Protein 4ETM (pdb70)

B-factor: mean 24.73, std 11.55, range [7.77, 76.33]

InterPro domains:
  IPR017867 Protein-tyrosine phosphatase, low molecular weight [PR00719] (4-21)
  IPR017867 Protein-tyrosine phosphatase, low molecular weight [PR00719] (47-63)
  IPR017867 Protein-tyrosine phosphatase, low molecular weight [PR00719] (81-96)
  IPR017867 Protein-tyrosine phosphatase, low molecular weight [PR00719] (123-138)
  IPR023485 Phosphotyrosine protein phosphatase I [PF01451] (3-155)
  IPR023485 Phosphotyrosine protein phosphatase I [SM00226] (2-149)
  IPR036196 Phosphotyrosine protein phosphatase I superfamily [SSF52788] (1-150)
  IPR050438 Low Molecular Weight Phosphotyrosine Protein Phosphatase [PTHR11717] (3-155)

Secondary structure (DSSP, 8-state):
----SSPEEEEEEESSSSSHHHHHHHHHHHHHHHTT-TTTEEEEEEESS-TTTTPPPPHHHHHHHHHTT---TT----B--HHHHHH-SEEEESSHHHHHHHHHHHTTS--TTEEEGGGGSTT-S--S---HHHH--HHHHHHHHHHHHHHHHHHHHHHTT-/--SPPEEEEEEESSSSSHHHHHHHHHHHHHHHTT-TTTEEEEEEES--TTTTPPPPHHHHHHHHHHT---TT----B--HHHHHH-SEEEESSHHHHHHHHHHTTTSS-TTEEEGGGGSSS-S-SS---HHHH--HHHHHHHHHHHHHHHHHHHHHHH-

Nearest PDB structures (foldseek):
  4etm-assembly1_B  TM=9.926E-01  e=2.552E-31  Bacillus subtilis
  4lrq-assembly2_D  TM=9.428E-01  e=1.163E-16  Vibrio cholerae O395
  1d2a-assembly2_B  TM=8.898E-01  e=2.472E-15  Saccharomyces cerevisiae
  1pnt-assembly1_A  TM=9.089E-01  e=1.178E-14  Bos taurus
  1d1p-assembly1_A  TM=8.753E-01  e=5.255E-14  Saccharomyces cerevisiae

Structure (mmCIF, N/CA/C/O backbone):
data_4ETM
#
_entry.id   4ETM
#
_cell.length_a   70.152
_cell.length_b   52.922
_cell.length_c   86.609
_cell.angle_alpha   90.00
_cell.angle_beta   102.84
_cell.angle_gamma   90.00
#
_symmetry.space_group_name_H-M   'C 1 2 1'
#
loop_
_entity.id
_entity.type
_entity.pdbx_description
1 polymer 'Low molecular weight protein-tyrosine-phosphatase yfkJ'
2 non-polymer 'PHOSPHATE ION'
3 non-polymer 'SODIUM ION'
4 non-polymer 'POTASSIUM ION'
5 water water
#
loop_
_atom_site.group_PDB
_atom_site.id
_atom_site.type_symbol
_atom_site.label_atom_id
_atom_site.label_alt_id
_atom_site.label_comp_id
_atom_site.label_asym_id
_atom_site.label_entity_id
_atom_site.label_seq_id
_atom_site.pdbx_PDB_ins_code
_atom_site.Cartn_x
_atom_site.Cartn_y
_atom_site.Cartn_z
_atom_site.occupancy
_atom_site.B_iso_or_equiv
_atom_site.auth_seq_id
_atom_site.auth_comp_id
_atom_site.auth_asym_id
_atom_site.auth_atom_id
_atom_site.pdbx_PDB_model_num
ATOM 1 N N . GLY A 1 10 ? -2.411 -5.410 -55.474 1.00 52.28 -7 GLY A N 1
ATOM 2 C CA . GLY A 1 10 ? -1.227 -6.248 -55.499 1.00 42.69 -7 GLY A CA 1
ATOM 3 C C . GLY A 1 10 ? -1.376 -7.532 -54.705 1.00 48.89 -7 GLY A C 1
ATOM 4 O O . GLY A 1 10 ? -2.047 -7.558 -53.677 1.00 60.50 -7 GLY A O 1
ATOM 5 N N . GLN A 1 11 ? -0.711 -8.582 -55.180 1.00 54.09 -6 GLN A N 1
ATOM 6 C CA . GLN A 1 11 ? -0.901 -9.961 -54.714 1.00 54.47 -6 GLN A CA 1
ATOM 7 C C . GLN A 1 11 ? -2.360 -10.397 -54.511 1.00 58.29 -6 GLN A C 1
ATOM 8 O O . GLN A 1 11 ? -2.993 -10.089 -53.502 1.00 65.10 -6 GLN A O 1
ATOM 14 N N . GLY A 1 14 ? -5.471 -12.958 -55.643 1.00 42.87 -3 GLY A N 1
ATOM 15 C CA . GLY A 1 14 ? -4.577 -13.857 -54.938 1.00 41.25 -3 GLY A CA 1
ATOM 16 C C . GLY A 1 14 ? -3.382 -14.251 -55.777 1.00 37.37 -3 GLY A C 1
ATOM 17 O O . GLY A 1 14 ? -3.510 -15.023 -56.723 1.00 47.12 -3 GLY A O 1
ATOM 18 N N . ARG A 1 15 ? -2.215 -13.719 -55.425 1.00 34.97 -2 ARG A N 1
ATOM 19 C CA . ARG A 1 15 ? -0.981 -14.040 -56.125 1.00 44.12 -2 ARG A CA 1
ATOM 20 C C . ARG A 1 15 ? 0.026 -14.690 -55.169 1.00 50.65 -2 ARG A C 1
ATOM 21 O O . ARG A 1 15 ? 0.878 -14.021 -54.591 1.00 58.56 -2 ARG A O 1
ATOM 29 N N . GLY A 1 16 ? -0.083 -16.003 -54.998 1.00 44.07 -1 GLY A N 1
ATOM 30 C CA . GLY A 1 16 ? 0.796 -16.721 -54.094 1.00 39.13 -1 GLY A CA 1
ATOM 31 C C . GLY A 1 16 ? 0.130 -17.021 -52.763 1.00 38.00 -1 GLY A C 1
ATOM 32 O O . GLY A 1 16 ? -1.062 -16.767 -52.594 1.00 37.15 -1 GLY A O 1
ATOM 33 N N . SER A 1 17 ? 0.903 -17.558 -51.821 1.00 37.48 0 SER A N 1
ATOM 34 C CA . SER A 1 17 ? 0.373 -17.983 -50.532 1.00 40.46 0 SER A CA 1
ATOM 35 C C . SER A 1 17 ? -0.205 -16.827 -49.717 1.00 36.68 0 SER A C 1
ATOM 36 O O . SER A 1 17 ? 0.262 -15.691 -49.791 1.00 34.29 0 SER A O 1
ATOM 39 N N . MET A 1 18 ? -1.226 -17.141 -48.935 1.00 35.47 1 MET A N 1
ATOM 40 C CA . MET A 1 18 ? -1.951 -16.148 -48.168 1.00 34.57 1 MET A CA 1
ATOM 41 C C . MET A 1 18 ? -1.139 -15.692 -46.958 1.00 35.55 1 MET A C 1
ATOM 42 O O . MET A 1 18 ? -0.502 -16.501 -46.296 1.00 40.51 1 MET A O 1
ATOM 47 N N . ILE A 1 19 ? -1.156 -14.393 -46.689 1.00 21.47 2 ILE A N 1
ATOM 48 C CA . ILE A 1 19 ? -0.472 -13.828 -45.531 1.00 24.95 2 ILE A CA 1
ATOM 49 C C . ILE A 1 19 ? -1.417 -13.946 -44.341 1.00 21.43 2 ILE A C 1
ATOM 50 O O . ILE A 1 19 ? -2.590 -13.610 -44.447 1.00 26.37 2 ILE A O 1
ATOM 55 N N . SER A 1 20 ? -0.919 -14.441 -43.217 1.00 21.70 3 SER A N 1
ATOM 56 C CA . SER A 1 20 ? -1.785 -14.618 -42.060 1.00 23.40 3 SER A CA 1
ATOM 57 C C . SER A 1 20 ? -1.356 -13.742 -40.895 1.00 16.94 3 SER A C 1
ATOM 58 O O . SER A 1 20 ? -0.160 -13.587 -40.621 1.00 20.09 3 SER A O 1
ATOM 61 N N . VAL A 1 21 ? -2.351 -13.187 -40.212 1.00 16.90 4 VAL A N 1
ATOM 62 C CA . VAL A 1 21 ? -2.155 -12.270 -39.099 1.00 17.09 4 VAL A CA 1
ATOM 63 C C . VAL A 1 21 ? -2.974 -12.754 -37.900 1.00 17.51 4 VAL A C 1
ATOM 64 O O . VAL A 1 21 ? -4.179 -12.930 -38.014 1.00 16.09 4 VAL A O 1
ATOM 68 N N . LEU A 1 22 ? -2.316 -12.985 -36.768 1.00 13.49 5 LEU A N 1
ATOM 69 C CA . LEU A 1 22 ? -3.012 -13.361 -35.533 1.00 12.62 5 LEU A CA 1
ATOM 70 C C . LEU A 1 22 ? -2.952 -12.215 -34.536 1.00 11.56 5 LEU A C 1
ATOM 71 O O . LEU A 1 22 ? -1.869 -11.780 -34.157 1.00 14.06 5 LEU A O 1
ATOM 76 N N . PHE A 1 23 ? -4.121 -11.700 -34.155 1.00 11.24 6 PHE A N 1
ATOM 77 C CA . PHE A 1 23 ? -4.221 -10.670 -33.122 1.00 10.61 6 PHE A CA 1
ATOM 78 C C . PHE A 1 23 ? -4.365 -11.321 -31.763 1.00 12.43 6 PHE A C 1
ATOM 79 O O . PHE A 1 23 ? -5.123 -12.267 -31.606 1.00 13.58 6 PHE A O 1
ATOM 87 N N . VAL A 1 24 ? -3.603 -10.851 -30.787 1.00 9.72 7 VAL A N 1
ATOM 88 C CA . VAL A 1 24 ? -3.601 -11.512 -29.485 1.00 11.55 7 VAL A CA 1
ATOM 89 C C . VAL A 1 24 ? -3.789 -10.529 -28.340 1.00 12.70 7 VAL A C 1
ATOM 90 O O . VAL A 1 24 ? -3.082 -9.508 -28.242 1.00 12.95 7 VAL A O 1
ATOM 94 N N . CYS A 1 25 ? -4.743 -10.841 -27.468 1.00 8.69 8 CYS A N 1
ATOM 95 C CA . CYS A 1 25 ? -4.916 -10.081 -26.238 1.00 8.17 8 CYS A CA 1
ATOM 96 C C . CYS A 1 25 ? -4.995 -11.054 -25.061 1.00 8.12 8 CYS A C 1
ATOM 97 O O . CYS A 1 25 ? -4.587 -12.200 -25.170 1.00 10.80 8 CYS A O 1
ATOM 100 N N . LEU A 1 26 ? -5.509 -10.596 -23.936 1.00 9.86 9 LEU A N 1
ATOM 101 C CA . LEU A 1 26 ? -5.562 -11.435 -22.744 1.00 11.00 9 LEU A CA 1
ATOM 102 C C . LEU A 1 26 ? -6.742 -12.400 -22.767 1.00 8.43 9 LEU A C 1
ATOM 103 O O . LEU A 1 26 ? -6.561 -13.622 -22.657 1.00 11.14 9 LEU A O 1
ATOM 108 N N . GLY A 1 27 ? -7.947 -11.868 -22.941 1.00 11.55 10 GLY A N 1
ATOM 109 C CA . GLY A 1 27 ? -9.134 -12.708 -22.871 1.00 14.34 10 GLY A CA 1
ATOM 110 C C . GLY A 1 27 ? -9.663 -13.205 -24.198 1.00 11.38 10 GLY A C 1
ATOM 111 O O . GLY A 1 27 ? -10.432 -14.168 -24.265 1.00 11.72 10 GLY A O 1
ATOM 112 N N . ASN A 1 28 ? -9.256 -12.524 -25.255 1.00 10.42 11 ASN A N 1
ATOM 113 C CA . ASN A 1 28 ? -9.793 -12.746 -26.585 1.00 12.24 11 ASN A CA 1
ATOM 114 C C . ASN A 1 28 ? -11.323 -12.573 -26.628 1.00 9.23 11 ASN A C 1
ATOM 115 O O . ASN A 1 28 ? -12.051 -13.299 -27.299 1.00 11.27 11 ASN A O 1
ATOM 120 N N . ILE A 1 29 ? -11.792 -11.568 -25.901 1.00 8.92 12 ILE A N 1
ATOM 121 C CA . ILE A 1 29 ? -13.189 -11.140 -25.999 1.00 11.33 12 ILE A CA 1
ATOM 122 C C . ILE A 1 29 ? -13.364 -9.639 -26.263 1.00 11.46 12 ILE A C 1
ATOM 123 O O . ILE A 1 29 ? -14.381 -9.221 -26.805 1.00 12.80 12 ILE A O 1
ATOM 128 N N . CYS A 1 30 ? -12.391 -8.830 -25.879 1.00 11.90 13 CYS A N 1
ATOM 129 C CA . CYS A 1 30 ? -12.520 -7.386 -26.106 1.00 12.46 13 CYS A CA 1
ATOM 130 C C . CYS A 1 30 ? -11.650 -6.867 -27.263 1.00 13.75 13 CYS A C 1
ATOM 131 O O . CYS A 1 30 ? -12.167 -6.536 -28.343 1.00 13.94 13 CYS A O 1
ATOM 134 N N . ARG A 1 31 ? -10.338 -6.827 -27.055 1.00 12.83 14 ARG A N 1
ATOM 135 C CA . ARG A 1 31 ? -9.428 -6.161 -27.989 1.00 10.47 14 ARG A CA 1
ATOM 136 C C . ARG A 1 31 ? -9.120 -6.917 -29.277 1.00 11.05 14 ARG A C 1
ATOM 137 O O . ARG A 1 31 ? -9.346 -6.373 -30.372 1.00 9.66 14 ARG A O 1
ATOM 145 N N . SER A 1 32 ? -8.589 -8.135 -29.165 1.00 12.29 15 SER A N 1
ATOM 146 C CA . SER A 1 32 ? -8.199 -8.871 -30.361 1.00 9.80 15 SER A CA 1
ATOM 147 C C . SER A 1 32 ? -9.379 -9.195 -31.294 1.00 10.01 15 SER A C 1
ATOM 148 O O . SER A 1 32 ? -9.205 -9.136 -32.508 1.00 12.61 15 SER A O 1
ATOM 151 N N . PRO A 1 33 ? -10.566 -9.521 -30.751 1.00 12.23 16 PRO A N 1
ATOM 152 C CA . PRO A 1 33 ? -11.651 -9.707 -31.720 1.00 13.80 16 PRO A CA 1
ATOM 153 C C . PRO A 1 33 ? -11.978 -8.405 -32.445 1.00 13.74 16 PRO A C 1
ATOM 154 O O . PRO A 1 33 ? -12.268 -8.437 -33.637 1.00 16.43 16 PRO A O 1
ATOM 158 N N . MET A 1 34 ? -11.911 -7.274 -31.742 1.00 11.40 17 MET A N 1
ATOM 159 C CA . MET A 1 34 ? -12.192 -5.982 -32.378 1.00 11.08 17 MET A CA 1
ATOM 160 C C . MET A 1 34 ? -11.160 -5.724 -33.465 1.00 14.33 17 MET A C 1
ATOM 161 O O . MET A 1 34 ? -11.498 -5.249 -34.546 1.00 15.72 17 MET A O 1
ATOM 166 N N . ALA A 1 35 ? -9.905 -6.063 -33.174 1.00 12.11 18 ALA A N 1
ATOM 167 C CA . ALA A 1 35 ? -8.836 -5.840 -34.137 1.00 11.95 18 ALA A CA 1
ATOM 168 C C . ALA A 1 35 ? -8.997 -6.764 -35.336 1.00 13.67 18 ALA A C 1
ATOM 169 O O . ALA A 1 35 ? -8.898 -6.323 -36.481 1.00 16.62 18 ALA A O 1
ATOM 171 N N . GLU A 1 36 ? -9.246 -8.040 -35.064 1.00 13.97 19 GLU A N 1
ATOM 172 C CA . GLU A 1 36 ? -9.517 -9.006 -36.125 1.00 15.59 19 GLU A CA 1
ATOM 173 C C . GLU A 1 36 ? -10.590 -8.506 -37.113 1.00 15.50 19 GLU A C 1
ATOM 174 O O . GLU A 1 36 ? -10.359 -8.451 -38.330 1.00 16.70 19 GLU A O 1
ATOM 180 N N . ALA A 1 37 ? -11.747 -8.127 -36.589 1.00 16.57 20 ALA A N 1
ATOM 181 C CA . ALA A 1 37 ? -12.867 -7.684 -37.412 1.00 15.16 20 ALA A CA 1
ATOM 182 C C . ALA A 1 37 ? -12.537 -6.405 -38.161 1.00 14.50 20 ALA A C 1
ATOM 183 O O . ALA A 1 37 ? -12.827 -6.281 -39.350 1.00 18.47 20 ALA A O 1
ATOM 185 N N . ILE A 1 38 ? -11.940 -5.441 -37.465 1.00 17.32 21 ILE A N 1
ATOM 186 C CA . ILE A 1 38 ? -11.613 -4.162 -38.088 1.00 14.37 21 ILE A CA 1
ATOM 187 C C . ILE A 1 38 ? -10.558 -4.334 -39.170 1.00 22.34 21 ILE A C 1
ATOM 188 O O . ILE A 1 38 ? -10.698 -3.815 -40.274 1.00 24.33 21 ILE A O 1
ATOM 193 N N . PHE A 1 39 ? -9.506 -5.078 -38.852 1.00 19.88 22 PHE A N 1
ATOM 194 C CA . PHE A 1 39 ? -8.430 -5.305 -39.805 1.00 19.46 22 PHE A CA 1
ATOM 195 C C . PHE A 1 39 ? -8.938 -6.027 -41.042 1.00 18.97 22 PHE A C 1
ATOM 196 O O . PHE A 1 39 ? -8.537 -5.710 -42.169 1.00 19.84 22 PHE A O 1
ATOM 204 N N . ARG A 1 40 ? -9.814 -7.007 -40.836 1.00 18.78 23 ARG A N 1
ATOM 205 C CA . ARG A 1 40 ? -10.399 -7.746 -41.955 1.00 19.01 23 ARG A CA 1
ATOM 206 C C . ARG A 1 40 ? -11.162 -6.794 -42.865 1.00 22.43 23 ARG A C 1
ATOM 207 O O . ARG A 1 40 ? -11.054 -6.883 -44.092 1.00 25.37 23 ARG A O 1
ATOM 215 N N . ASP A 1 41 ? -11.919 -5.883 -42.261 1.00 21.94 24 ASP A N 1
ATOM 216 C CA . ASP A 1 41 ? -12.687 -4.892 -43.004 1.00 23.63 24 ASP A CA 1
ATOM 217 C C . ASP A 1 41 ? -11.791 -3.967 -43.826 1.00 22.57 24 ASP A C 1
ATOM 218 O O . ASP A 1 41 ? -12.085 -3.681 -44.996 1.00 25.89 24 ASP A O 1
ATOM 223 N N . LEU A 1 42 ? -10.712 -3.489 -43.214 1.00 22.03 25 LEU A N 1
ATOM 224 C CA . LEU A 1 42 ? -9.741 -2.650 -43.908 1.00 21.99 25 LEU A CA 1
ATOM 225 C C . LEU A 1 42 ? -9.107 -3.376 -45.091 1.00 22.41 25 LEU A C 1
ATOM 226 O O . LEU A 1 42 ? -8.997 -2.809 -46.176 1.00 25.01 25 LEU A O 1
ATOM 231 N N . ALA A 1 43 ? -8.700 -4.630 -44.883 1.00 25.07 26 ALA A N 1
ATOM 232 C CA . ALA A 1 43 ? -8.112 -5.422 -45.965 1.00 24.32 26 ALA A CA 1
ATOM 233 C C . ALA A 1 43 ? -9.073 -5.592 -47.143 1.00 23.20 26 ALA A C 1
ATOM 234 O O . ALA A 1 43 ? -8.668 -5.510 -48.310 1.00 23.28 26 ALA A O 1
ATOM 236 N N . ALA A 1 44 ? -10.340 -5.849 -46.829 1.00 23.90 27 ALA A N 1
ATOM 237 C CA . ALA A 1 44 ? -11.361 -6.025 -47.860 1.00 25.58 27 ALA A CA 1
ATOM 238 C C . ALA A 1 44 ? -11.533 -4.757 -48.687 1.00 31.65 27 ALA A C 1
ATOM 239 O O . ALA A 1 44 ? -11.687 -4.822 -49.908 1.00 30.47 27 ALA A O 1
ATOM 241 N N . LYS A 1 45 ? -11.492 -3.607 -48.020 1.00 32.26 28 LYS A N 1
ATOM 242 C CA . LYS A 1 45 ? -11.642 -2.318 -48.692 1.00 32.83 28 LYS A CA 1
ATOM 243 C C . LYS A 1 45 ? -10.524 -2.090 -49.706 1.00 36.94 28 LYS A C 1
ATOM 244 O O . LYS A 1 45 ? -10.718 -1.416 -50.722 1.00 35.94 28 LYS A O 1
ATOM 250 N N . LYS A 1 46 ? -9.355 -2.660 -49.419 1.00 34.03 29 LYS A N 1
ATOM 251 C CA . LYS A 1 46 ? -8.193 -2.538 -50.289 1.00 33.47 29 LYS A CA 1
ATOM 252 C C . LYS A 1 46 ? -8.191 -3.629 -51.351 1.00 31.40 29 LYS A C 1
ATOM 253 O O . LYS A 1 46 ? -7.302 -3.671 -52.194 1.00 38.38 29 LYS A O 1
ATOM 259 N N . GLY A 1 47 ? -9.189 -4.507 -51.308 1.00 30.71 30 GLY A N 1
ATOM 260 C CA . GLY A 1 47 ? -9.268 -5.615 -52.244 1.00 30.32 30 GLY A CA 1
ATOM 261 C C . GLY A 1 47 ? -8.208 -6.670 -51.975 1.00 32.28 30 GLY A C 1
ATOM 262 O O . GLY A 1 47 ? -7.622 -7.228 -52.904 1.00 35.65 30 GLY A O 1
ATOM 263 N N . LEU A 1 48 ? -7.956 -6.949 -50.697 1.00 28.82 31 LEU A N 1
ATOM 264 C CA . LEU A 1 48 ? -6.916 -7.905 -50.342 1.00 26.84 31 LEU A CA 1
ATOM 265 C C . LEU A 1 48 ? -7.455 -9.149 -49.648 1.00 26.81 31 LEU A C 1
ATOM 266 O O . LEU A 1 48 ? -6.687 -9.899 -49.035 1.00 27.85 31 LEU A O 1
ATOM 271 N N . GLU A 1 49 ? -8.765 -9.378 -49.760 1.00 31.26 32 GLU A N 1
ATOM 272 C CA . GLU A 1 49 ? -9.395 -10.556 -49.162 1.00 36.41 32 GLU A CA 1
ATOM 273 C C . GLU A 1 49 ? -8.775 -11.867 -49.635 1.00 34.46 32 GLU A C 1
ATOM 274 O O . GLU A 1 49 ? -8.836 -12.870 -48.933 1.00 40.82 32 GLU A O 1
ATOM 280 N N . GLY A 1 50 ? -8.181 -11.857 -50.823 1.00 33.10 33 GLY A N 1
ATOM 281 C CA . GLY A 1 50 ? -7.593 -13.058 -51.384 1.00 38.04 33 GLY A CA 1
ATOM 282 C C . GLY A 1 50 ? -6.121 -13.232 -51.056 1.00 37.38 33 GLY A C 1
ATOM 283 O O . GLY A 1 50 ? -5.497 -14.207 -51.487 1.00 38.08 33 GLY A O 1
ATOM 284 N N . LYS A 1 51 ? -5.562 -12.291 -50.299 1.00 29.61 34 LYS A N 1
ATOM 285 C CA . LYS A 1 51 ? -4.133 -12.313 -49.989 1.00 35.30 34 LYS A CA 1
ATOM 286 C C . LYS A 1 51 ? -3.830 -12.296 -48.495 1.00 33.95 34 LYS A C 1
ATOM 287 O O . LYS A 1 51 ? -2.822 -12.848 -48.055 1.00 33.22 34 LYS A O 1
ATOM 293 N N . ILE A 1 52 ? -4.691 -11.648 -47.714 1.00 29.25 35 ILE A N 1
ATOM 294 C CA . ILE A 1 52 ? -4.479 -11.549 -46.271 1.00 23.97 35 ILE A CA 1
ATOM 295 C C . ILE A 1 52 ? -5.618 -12.185 -45.468 1.00 24.94 35 ILE A C 1
ATOM 296 O O . ILE A 1 52 ? -6.790 -11.926 -45.732 1.00 26.86 35 ILE A O 1
ATOM 301 N N . LYS A 1 53 ? -5.264 -13.012 -44.484 1.00 22.42 36 LYS A N 1
ATOM 302 C CA . LYS A 1 53 ? -6.244 -13.632 -43.606 1.00 24.64 36 LYS A CA 1
ATOM 303 C C . LYS A 1 53 ? -5.930 -13.276 -42.154 1.00 19.48 36 LYS A C 1
ATOM 304 O O . LYS A 1 53 ? -4.769 -13.300 -41.748 1.00 20.97 36 LYS A O 1
ATOM 310 N N . ALA A 1 54 ? -6.956 -12.955 -41.370 1.00 19.63 37 ALA A N 1
ATOM 311 C CA . ALA A 1 54 ? -6.740 -12.622 -39.960 1.00 17.15 37 ALA A CA 1
ATOM 312 C C . ALA A 1 54 ? -7.518 -13.541 -39.015 1.00 16.65 37 ALA A C 1
ATOM 313 O O . ALA A 1 54 ? -8.549 -14.103 -39.392 1.00 20.21 37 ALA A O 1
ATOM 315 N N . ASP A 1 55 ? -6.998 -13.695 -37.794 1.00 15.56 38 ASP A N 1
ATOM 316 C CA . ASP A 1 55 ? -7.636 -14.483 -36.743 1.00 15.85 38 ASP A CA 1
ATOM 317 C C . ASP A 1 55 ? -7.266 -13.801 -35.434 1.00 15.41 38 ASP A C 1
ATOM 318 O O . ASP A 1 55 ? -6.487 -12.846 -35.435 1.00 17.24 38 ASP A O 1
ATOM 323 N N . SER A 1 56 ? -7.824 -14.256 -34.316 1.00 14.35 39 SER A N 1
ATOM 324 C CA . SER A 1 56 ? -7.384 -13.736 -33.023 1.00 13.28 39 SER A CA 1
ATOM 325 C C . SER A 1 56 ? -7.258 -14.862 -32.012 1.00 16.23 39 SER A C 1
ATOM 326 O O . SER A 1 56 ? -7.614 -15.972 -32.301 1.00 18.72 39 SER A O 1
ATOM 329 N N . ALA A 1 57 ? -6.729 -14.592 -30.838 1.00 14.93 40 ALA A N 1
ATOM 330 C CA . ALA A 1 57 ? -6.640 -15.612 -29.787 1.00 14.94 40 ALA A CA 1
ATOM 331 C C . ALA A 1 57 ? -6.197 -14.925 -28.517 1.00 15.36 40 ALA A C 1
ATOM 332 O O . ALA A 1 57 ? -5.640 -13.822 -28.554 1.00 13.95 40 ALA A O 1
ATOM 334 N N . GLY A 1 58 ? -6.407 -15.584 -27.382 1.00 11.55 41 GLY A N 1
ATOM 335 C CA . GLY A 1 58 ? -6.089 -14.968 -26.112 1.00 10.90 41 GLY A CA 1
ATOM 336 C C . GLY A 1 58 ? -5.013 -15.695 -25.336 1.00 9.40 41 GLY A C 1
ATOM 337 O O . GLY A 1 58 ? -4.837 -16.894 -25.481 1.00 11.08 41 GLY A O 1
ATOM 338 N N . ILE A 1 59 ? -4.301 -14.953 -24.496 1.00 9.90 42 ILE A N 1
ATOM 339 C CA . ILE A 1 59 ? -3.345 -15.557 -23.594 1.00 9.79 42 ILE A CA 1
ATOM 340 C C . ILE A 1 59 ? -4.020 -16.491 -22.587 1.00 7.77 42 ILE A C 1
ATOM 341 O O . ILE A 1 59 ? -3.533 -17.609 -22.347 1.00 11.96 42 ILE A O 1
ATOM 346 N N . GLY A 1 60 ? -5.137 -16.027 -22.018 1.00 10.72 43 GLY A N 1
ATOM 347 C CA . GLY A 1 60 ? -5.820 -16.759 -20.965 1.00 11.90 43 GLY A CA 1
ATOM 348 C C . GLY A 1 60 ? -6.953 -17.598 -21.515 1.00 14.20 43 GLY A C 1
ATOM 349 O O . GLY A 1 60 ? -7.331 -17.455 -22.677 1.00 15.98 43 GLY A O 1
ATOM 350 N N . GLY A 1 61 ? -7.516 -18.453 -20.671 1.00 14.34 44 GLY A N 1
ATOM 351 C CA . GLY A 1 61 ? -8.529 -19.391 -21.127 1.00 14.49 44 GLY A CA 1
ATOM 352 C C . GLY A 1 61 ? -9.907 -19.226 -20.517 1.00 11.41 44 GLY A C 1
ATOM 353 O O . GLY A 1 61 ? -10.774 -20.080 -20.722 1.00 14.14 44 GLY A O 1
ATOM 354 N N . TRP A 1 62 ? -10.144 -18.138 -19.795 1.00 12.69 45 TRP A N 1
ATOM 355 C CA . TRP A 1 62 ? -11.419 -17.973 -19.095 1.00 11.31 45 TRP A CA 1
ATOM 356 C C . TRP A 1 62 ? -12.636 -17.934 -20.009 1.00 13.44 45 TRP A C 1
ATOM 357 O O . TRP A 1 62 ? -13.714 -18.320 -19.596 1.00 16.16 45 TRP A O 1
ATOM 368 N N . HIS A 1 63 ? -12.460 -17.479 -21.251 1.00 13.44 46 HIS A N 1
ATOM 369 C CA . HIS A 1 63 ? -13.610 -17.171 -22.100 1.00 13.93 46 HIS A CA 1
ATOM 370 C C . HIS A 1 63 ? -13.699 -18.025 -23.350 1.00 15.79 46 HIS A C 1
ATOM 371 O O . HIS A 1 63 ? -14.518 -17.753 -24.223 1.00 18.09 46 HIS A O 1
ATOM 378 N N . ILE A 1 64 ? -12.857 -19.046 -23.431 1.00 13.69 47 ILE A N 1
ATOM 379 C CA . ILE A 1 64 ? -12.868 -19.966 -24.565 1.00 14.76 47 ILE A CA 1
ATOM 380 C C . ILE A 1 64 ? -14.278 -20.357 -25.017 1.00 17.39 47 ILE A C 1
ATOM 381 O O . ILE A 1 64 ? -15.110 -20.829 -24.224 1.00 16.51 47 ILE A O 1
ATOM 386 N N . GLY A 1 65 ? -14.548 -20.117 -26.297 1.00 16.80 48 GLY A N 1
ATOM 387 C CA . GLY A 1 65 ? -15.824 -20.486 -26.884 1.00 16.22 48 GLY A CA 1
ATOM 388 C C . GLY A 1 65 ? -16.893 -19.406 -26.846 1.00 20.62 48 GLY A C 1
ATOM 389 O O . GLY A 1 65 ? -17.972 -19.586 -27.420 1.00 21.67 48 GLY A O 1
ATOM 390 N N . ASN A 1 66 ? -16.610 -18.295 -26.173 1.00 18.43 49 ASN A N 1
ATOM 391 C CA . ASN A 1 66 ? -17.563 -17.191 -26.085 1.00 18.30 49 ASN A CA 1
ATOM 392 C C . ASN A 1 66 ? -17.397 -16.152 -27.195 1.00 19.10 49 ASN A C 1
ATOM 393 O O . ASN A 1 66 ? -16.293 -15.942 -27.696 1.00 17.75 49 ASN A O 1
ATOM 398 N N . PRO A 1 67 ? -18.505 -15.507 -27.594 1.00 18.39 50 PRO A N 1
ATOM 399 C CA . PRO A 1 67 ? -18.468 -14.423 -28.582 1.00 16.24 50 PRO A CA 1
ATOM 400 C C . PRO A 1 67 ? -17.816 -13.197 -27.965 1.00 16.17 50 PRO A C 1
ATOM 401 O O . PRO A 1 67 ? -17.579 -13.198 -26.764 1.00 17.02 50 PRO A O 1
ATOM 405 N N . PRO A 1 68 ? -17.524 -12.169 -28.770 1.00 15.77 51 PRO A N 1
ATOM 406 C CA . PRO A 1 68 ? -16.848 -11.028 -28.151 1.00 17.43 51 PRO A CA 1
ATOM 407 C C . PRO A 1 68 ? -17.699 -10.368 -27.066 1.00 14.19 51 PRO A C 1
ATOM 408 O O . PRO A 1 68 ? -18.911 -10.536 -27.027 1.00 16.48 51 PRO A O 1
ATOM 412 N N . HIS A 1 69 ? -17.027 -9.641 -26.181 1.00 16.98 52 HIS A N 1
ATOM 413 C CA . HIS A 1 69 ? -17.672 -8.860 -25.146 1.00 16.26 52 HIS A CA 1
ATOM 414 C C . HIS A 1 69 ? -18.748 -7.969 -25.771 1.00 16.77 52 HIS A C 1
ATOM 415 O O . HIS A 1 69 ? -18.610 -7.549 -26.918 1.00 15.17 52 HIS A O 1
ATOM 422 N N . GLU A 1 70 ? -19.814 -7.690 -25.025 1.00 19.44 53 GLU A N 1
ATOM 423 C CA . GLU A 1 70 ? -20.888 -6.832 -25.518 1.00 18.96 53 GLU A CA 1
ATOM 424 C C . GLU A 1 70 ? -20.418 -5.453 -25.976 1.00 17.15 53 GLU A C 1
ATOM 425 O O . GLU A 1 70 ? -20.990 -4.887 -26.915 1.00 22.02 53 GLU A O 1
ATOM 427 N N . GLY A 1 71 ? -19.397 -4.919 -25.306 1.00 17.37 54 GLY A N 1
ATOM 428 C CA . GLY A 1 71 ? -18.852 -3.614 -25.623 1.00 16.55 54 GLY A CA 1
ATOM 429 C C . GLY A 1 71 ? -18.221 -3.606 -26.996 1.00 20.90 54 GLY A C 1
ATOM 430 O O . GLY A 1 71 ? -18.362 -2.647 -27.752 1.00 18.26 54 GLY A O 1
ATOM 431 N N . THR A 1 72 ? -17.530 -4.693 -27.314 1.00 17.61 55 THR A N 1
ATOM 432 C CA . THR A 1 72 ? -16.913 -4.855 -28.622 1.00 14.12 55 THR A CA 1
ATOM 433 C C . THR A 1 72 ? -17.969 -5.119 -29.692 1.00 17.85 55 THR A C 1
ATOM 434 O O . THR A 1 72 ? -17.867 -4.599 -30.796 1.00 17.26 55 THR A O 1
ATOM 438 N N . GLN A 1 73 ? -18.998 -5.898 -29.360 1.00 19.25 56 GLN A N 1
ATOM 439 C CA . GLN A 1 73 ? -20.094 -6.105 -30.300 1.00 18.39 56 GLN A CA 1
ATOM 440 C C . GLN A 1 73 ? -20.753 -4.779 -30.642 1.00 20.93 56 GLN A C 1
ATOM 441 O O . GLN A 1 73 ? -21.065 -4.520 -31.804 1.00 21.69 56 GLN A O 1
ATOM 447 N N . GLU A 1 74 ? -20.947 -3.936 -29.632 1.00 21.85 57 GLU A N 1
ATOM 448 C CA . GLU A 1 74 ? -21.592 -2.646 -29.846 1.00 23.05 57 GLU A CA 1
ATOM 449 C C . GLU A 1 74 ? -20.761 -1.733 -30.725 1.00 19.42 57 GLU A C 1
ATOM 450 O O . GLU A 1 74 ? -21.295 -1.089 -31.625 1.00 20.91 57 GLU A O 1
ATOM 456 N N . ILE A 1 75 ? -19.454 -1.703 -30.472 1.00 20.14 58 ILE A N 1
ATOM 457 C CA . ILE A 1 75 ? -18.541 -0.923 -31.288 1.00 15.78 58 ILE A CA 1
ATOM 458 C C . ILE A 1 75 ? -18.650 -1.385 -32.730 1.00 17.53 58 ILE A C 1
ATOM 459 O O . ILE A 1 75 ? -18.851 -0.576 -33.627 1.00 21.32 58 ILE A O 1
ATOM 464 N N . LEU A 1 76 ? -18.537 -2.694 -32.939 1.00 21.85 59 LEU A N 1
ATOM 465 C CA . LEU A 1 76 ? -18.568 -3.252 -34.288 1.00 19.94 59 LEU A CA 1
ATOM 466 C C . LEU A 1 76 ? -19.889 -2.973 -34.996 1.00 24.24 59 LEU A C 1
ATOM 467 O O . LEU A 1 76 ? -19.897 -2.621 -36.176 1.00 22.63 59 LEU A O 1
ATOM 472 N N . ARG A 1 77 ? -20.999 -3.081 -34.273 1.00 24.58 60 ARG A N 1
ATOM 473 C CA . ARG A 1 77 ? -22.290 -2.745 -34.856 1.00 28.79 60 ARG A CA 1
ATOM 474 C C . ARG A 1 77 ? -22.289 -1.304 -35.342 1.00 28.37 60 ARG A C 1
ATOM 475 O O . ARG A 1 77 ? -22.788 -1.015 -36.432 1.00 30.06 60 ARG A O 1
ATOM 483 N N . ARG A 1 78 ? -21.731 -0.405 -34.532 1.00 25.53 61 ARG A N 1
ATOM 484 C CA . ARG A 1 78 ? -21.670 1.004 -34.902 1.00 27.45 61 ARG A CA 1
ATOM 485 C C . ARG A 1 78 ? -20.879 1.188 -36.178 1.00 25.26 61 ARG A C 1
ATOM 486 O O . ARG A 1 78 ? -21.277 1.939 -37.070 1.00 29.78 61 ARG A O 1
ATOM 494 N N . GLU A 1 79 ? -19.761 0.484 -36.272 1.00 26.39 62 GLU A N 1
ATOM 495 C CA . GLU A 1 79 ? -18.904 0.591 -37.440 1.00 26.73 62 GLU A CA 1
ATOM 496 C C . GLU A 1 79 ? -19.467 -0.193 -38.619 1.00 29.06 62 GLU A C 1
ATOM 497 O O . GLU A 1 79 ? -18.881 -0.200 -39.700 1.00 30.63 62 GLU A O 1
ATOM 503 N N . GLY A 1 80 ? -20.592 -0.866 -38.404 1.00 26.99 63 GLY A N 1
ATOM 504 C CA . GLY A 1 80 ? -21.186 -1.696 -39.439 1.00 32.25 63 GLY A CA 1
ATOM 505 C C . GLY A 1 80 ? -20.264 -2.819 -39.886 1.00 32.32 63 GLY A C 1
ATOM 506 O O . GLY A 1 80 ? -20.221 -3.180 -41.071 1.00 28.56 63 GLY A O 1
ATOM 507 N N . ILE A 1 81 ? -19.510 -3.363 -38.933 1.00 28.85 64 ILE A N 1
ATOM 508 C CA . ILE A 1 81 ? -18.591 -4.450 -39.204 1.00 27.99 64 ILE A CA 1
ATOM 509 C C . ILE A 1 81 ? -19.102 -5.753 -38.590 1.00 29.14 64 ILE A C 1
ATOM 510 O O . ILE A 1 81 ? -19.507 -5.787 -37.431 1.00 26.33 64 ILE A O 1
ATOM 515 N N . SER A 1 82 ? -19.081 -6.822 -39.377 1.00 28.68 65 SER A N 1
ATOM 516 C CA . SER A 1 82 ? -19.573 -8.119 -38.928 1.00 30.81 65 SER A CA 1
ATOM 517 C C . SER A 1 82 ? -18.585 -8.837 -38.007 1.00 33.57 65 SER A C 1
ATOM 518 O O . SER A 1 82 ? -17.383 -8.577 -38.046 1.00 30.06 65 SER A O 1
ATOM 521 N N . PHE A 1 83 ? -19.107 -9.740 -37.183 1.00 33.58 66 PHE A N 1
ATOM 522 C CA . PHE A 1 83 ? -18.276 -10.613 -36.351 1.00 27.80 66 PHE A CA 1
ATOM 523 C C . PHE A 1 83 ? -18.883 -12.001 -36.238 1.00 25.61 66 PHE A C 1
ATOM 524 O O . PHE A 1 83 ? -18.627 -12.718 -35.271 1.00 28.12 66 PHE A O 1
ATOM 532 N N . ASP A 1 84 ? -19.676 -12.368 -37.243 1.00 29.87 67 ASP A N 1
ATOM 533 C CA . ASP A 1 84 ? -20.310 -13.682 -37.322 1.00 36.37 67 ASP A CA 1
ATOM 534 C C . ASP A 1 84 ? -19.301 -14.821 -37.179 1.00 33.25 67 ASP A C 1
ATOM 535 O O . ASP A 1 84 ? -18.305 -14.878 -37.899 1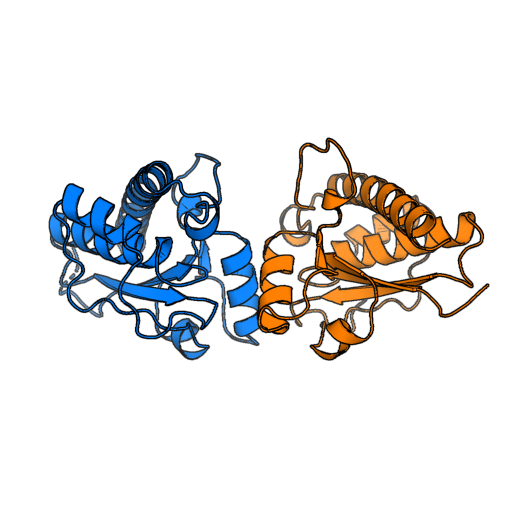.00 36.90 67 ASP A O 1
ATOM 540 N N . GLY A 1 85 ? -19.554 -15.713 -36.227 1.00 28.45 68 GLY A N 1
ATOM 541 C CA . GLY A 1 85 ? -18.719 -16.886 -36.044 1.00 29.95 68 GLY A CA 1
ATOM 542 C C . GLY A 1 85 ? -17.445 -16.675 -35.245 1.00 26.05 68 GLY A C 1
ATOM 543 O O . GLY A 1 85 ? -16.667 -17.614 -35.062 1.00 32.41 68 GLY A O 1
ATOM 544 N N . MET A 1 86 ? -17.218 -15.453 -34.774 1.00 24.66 69 MET A N 1
ATOM 545 C CA . MET A 1 86 ? -16.027 -15.174 -33.973 1.00 21.95 69 MET A CA 1
ATOM 546 C C . MET A 1 86 ? -16.242 -15.618 -32.525 1.00 20.02 69 MET A C 1
ATOM 547 O O . MET A 1 86 ? -17.157 -15.134 -31.848 1.00 24.32 69 MET A O 1
ATOM 552 N N . LEU A 1 87 ? -15.414 -16.558 -32.065 1.00 15.10 70 LEU A N 1
ATOM 553 C CA . LEU A 1 87 ? -15.589 -17.166 -30.743 1.00 18.55 70 LEU A CA 1
ATOM 554 C C . LEU A 1 87 ? -14.252 -17.369 -30.070 1.00 20.45 70 LEU A C 1
ATOM 555 O O . LEU A 1 87 ? -13.415 -18.063 -30.618 1.00 33.96 70 LEU A O 1
ATOM 560 N N . ALA A 1 88 ? -14.081 -16.874 -28.853 1.00 14.96 71 ALA A N 1
ATOM 561 C CA . ALA A 1 88 ? -12.784 -16.887 -28.182 1.00 14.15 71 ALA A CA 1
ATOM 562 C C . ALA A 1 88 ? -12.044 -18.229 -28.167 1.00 14.20 71 ALA A C 1
ATOM 563 O O . ALA A 1 88 ? -12.654 -19.295 -28.019 1.00 17.59 71 ALA A O 1
ATOM 565 N N . ARG A 1 89 ? -10.725 -18.146 -28.291 1.00 12.20 72 ARG A N 1
ATOM 566 C CA . ARG A 1 89 ? -9.854 -19.311 -28.188 1.00 12.22 72 ARG A CA 1
ATOM 567 C C . ARG A 1 89 ? -8.541 -18.898 -27.555 1.00 15.63 72 ARG A C 1
ATOM 568 O O . ARG A 1 89 ? -8.194 -17.714 -27.539 1.00 17.71 72 ARG A O 1
ATOM 576 N N . GLN A 1 90 ? -7.817 -19.868 -27.017 1.00 12.10 73 GLN A N 1
ATOM 577 C CA . GLN A 1 90 ? -6.576 -19.591 -26.327 1.00 12.96 73 GLN A CA 1
ATOM 578 C C . GLN A 1 90 ? -5.423 -19.900 -27.268 1.00 12.99 73 GLN A C 1
ATOM 579 O O . GLN A 1 90 ? -5.413 -20.934 -27.921 1.00 15.32 73 GLN A O 1
ATOM 585 N N . VAL A 1 91 ? -4.454 -18.999 -27.330 1.00 12.21 74 VAL A N 1
ATOM 586 C CA . VAL A 1 91 ? -3.301 -19.180 -28.197 1.00 11.58 74 VAL A CA 1
ATOM 587 C C . VAL A 1 91 ? -2.457 -20.385 -27.765 1.00 16.31 74 VAL A C 1
ATOM 588 O O . VAL A 1 91 ? -2.404 -20.739 -26.592 1.00 18.01 74 VAL A O 1
ATOM 592 N N . SER A 1 92 ? -1.812 -21.018 -28.734 1.00 18.55 75 SER A N 1
ATOM 593 C CA . SER A 1 92 ? -0.973 -22.171 -28.453 1.00 20.18 75 SER A CA 1
ATOM 594 C C . SER A 1 92 ? 0.358 -22.015 -29.166 1.00 19.47 75 SER A C 1
ATOM 595 O O . SER A 1 92 ? 0.524 -21.123 -30.010 1.00 19.65 75 SER A O 1
ATOM 598 N N . GLU A 1 93 ? 1.304 -22.883 -28.813 1.00 28.62 76 GLU A N 1
ATOM 599 C CA . GLU A 1 93 ? 2.630 -22.874 -29.426 1.00 31.59 76 GLU A CA 1
ATOM 600 C C . GLU A 1 93 ? 2.570 -22.969 -30.942 1.00 29.08 76 GLU A C 1
ATOM 601 O O . GLU A 1 93 ? 3.347 -22.319 -31.641 1.00 32.59 76 GLU A O 1
ATOM 607 N N . GLN A 1 94 ? 1.651 -23.782 -31.454 1.00 26.84 77 GLN A N 1
ATOM 608 C CA . GLN A 1 94 ? 1.554 -23.985 -32.899 1.00 30.08 77 GLN A CA 1
ATOM 609 C C . GLN A 1 94 ? 1.165 -22.708 -33.653 1.00 22.71 77 GLN A C 1
ATOM 610 O O . GLN A 1 94 ? 1.531 -22.532 -34.814 1.00 30.57 77 GLN A O 1
ATOM 616 N N . ASP A 1 95 ? 0.433 -21.819 -32.991 1.00 21.40 78 ASP A N 1
ATOM 617 C CA . ASP A 1 95 ? 0.081 -20.537 -33.579 1.00 21.16 78 ASP A CA 1
ATOM 618 C C . ASP A 1 95 ? 1.325 -19.717 -33.932 1.00 21.31 78 ASP A C 1
ATOM 619 O O . ASP A 1 95 ? 1.318 -18.959 -34.899 1.00 21.06 78 ASP A O 1
ATOM 624 N N . LEU A 1 96 ? 2.381 -19.860 -33.136 1.00 22.33 79 LEU A N 1
ATOM 625 C CA . LEU A 1 96 ? 3.611 -19.112 -33.374 1.00 22.03 79 LEU A CA 1
ATOM 626 C C . LEU A 1 96 ? 4.179 -19.436 -34.756 1.00 23.09 79 LEU A C 1
ATOM 627 O O . LEU A 1 96 ? 4.587 -18.542 -35.488 1.00 28.04 79 LEU A O 1
ATOM 632 N N . ASP A 1 97 ? 4.176 -20.708 -35.118 1.00 25.23 80 ASP A N 1
ATOM 633 C CA . ASP A 1 97 ? 4.760 -21.123 -36.386 1.00 29.15 80 ASP A CA 1
ATOM 634 C C . ASP A 1 97 ? 3.786 -20.919 -37.548 1.00 31.07 80 ASP A C 1
ATOM 635 O O . ASP A 1 97 ? 4.204 -20.791 -38.694 1.00 35.04 80 ASP A O 1
ATOM 640 N N . ASP A 1 98 ? 2.492 -20.887 -37.243 1.00 25.79 81 ASP A N 1
ATOM 641 C CA . ASP A 1 98 ? 1.455 -20.856 -38.278 1.00 28.79 81 ASP A CA 1
ATOM 642 C C . ASP A 1 98 ? 1.258 -19.483 -38.905 1.00 24.92 81 ASP A C 1
ATOM 643 O O . ASP A 1 98 ? 1.013 -19.368 -40.101 1.00 30.84 81 ASP A O 1
ATOM 648 N N . PHE A 1 99 ? 1.345 -18.439 -38.090 1.00 19.72 82 PHE A N 1
ATOM 649 C CA . PHE A 1 99 ? 1.007 -17.104 -38.545 1.00 21.94 82 PHE A CA 1
ATOM 650 C C . PHE A 1 99 ? 2.220 -16.271 -38.904 1.00 23.61 82 PHE A C 1
ATOM 651 O O . PHE A 1 99 ? 3.197 -16.276 -38.190 1.00 22.47 82 PHE A O 1
ATOM 659 N N . ASP A 1 100 ? 2.124 -15.515 -39.993 1.00 19.40 83 ASP A N 1
ATOM 660 C CA . ASP A 1 100 ? 3.231 -14.699 -40.461 1.00 19.99 83 ASP A CA 1
ATOM 661 C C . ASP A 1 100 ? 3.488 -13.522 -39.509 1.00 17.60 83 ASP A C 1
ATOM 662 O O . ASP A 1 100 ? 4.641 -13.153 -39.269 1.00 22.02 83 ASP A O 1
ATOM 667 N N . TYR A 1 101 ? 2.410 -12.954 -38.979 1.00 16.97 84 TYR A N 1
ATOM 668 C CA . TYR A 1 101 ? 2.479 -11.837 -38.039 1.00 15.57 84 TYR A CA 1
ATOM 669 C C . TYR A 1 101 ? 1.715 -12.203 -36.788 1.00 16.98 84 TYR A C 1
ATOM 670 O O . TYR A 1 101 ? 0.592 -12.690 -36.867 1.00 15.97 84 TYR A O 1
ATOM 679 N N . ILE A 1 102 ? 2.312 -11.972 -35.629 1.00 15.51 85 ILE A N 1
ATOM 680 C CA . ILE A 1 102 ? 1.547 -12.057 -34.402 1.00 14.69 85 ILE A CA 1
ATOM 681 C C . ILE A 1 102 ? 1.512 -10.675 -33.773 1.00 13.33 85 ILE A C 1
ATOM 682 O O . ILE A 1 102 ? 2.555 -10.120 -33.448 1.00 15.50 85 ILE A O 1
ATOM 687 N N . ILE A 1 103 ? 0.307 -10.133 -33.609 1.00 12.56 86 ILE A N 1
ATOM 688 C CA . ILE A 1 103 ? 0.119 -8.744 -33.239 1.00 13.88 86 ILE A CA 1
ATOM 689 C C . ILE A 1 103 ? -0.562 -8.680 -31.870 1.00 14.51 86 ILE A C 1
ATOM 690 O O . ILE A 1 103 ? -1.765 -8.936 -31.754 1.00 12.09 86 ILE A O 1
ATOM 695 N N . ALA A 1 104 ? 0.227 -8.366 -30.841 1.00 12.86 87 ALA A N 1
ATOM 696 C CA . ALA A 1 104 ? -0.255 -8.298 -29.448 1.00 11.17 87 ALA A CA 1
ATOM 697 C C . ALA A 1 104 ? -0.824 -6.941 -29.114 1.00 14.00 87 ALA A C 1
ATOM 698 O O . ALA A 1 104 ? -0.403 -5.948 -29.683 1.00 13.17 87 ALA A O 1
ATOM 700 N N . MET A 1 105 ? -1.747 -6.887 -28.155 1.00 14.39 88 MET A N 1
ATOM 701 C CA . MET A 1 105 ? -2.355 -5.607 -27.781 1.00 11.86 88 MET A CA 1
ATOM 702 C C . MET A 1 105 ? -1.505 -4.800 -26.800 1.00 10.93 88 MET A C 1
ATOM 703 O O . MET A 1 105 ? -1.544 -3.563 -26.826 1.00 12.33 88 MET A O 1
ATOM 708 N N . ASP A 1 106 ? -0.760 -5.495 -25.940 1.00 9.79 89 ASP A N 1
ATOM 709 C CA . ASP A 1 106 ? 0.104 -4.828 -24.968 1.00 11.68 89 ASP A CA 1
ATOM 710 C C . ASP A 1 106 ? 1.363 -5.614 -24.602 1.00 12.45 89 ASP A C 1
ATOM 711 O O . ASP A 1 106 ? 1.588 -6.744 -25.083 1.00 12.18 89 ASP A O 1
ATOM 716 N N . ALA A 1 107 ? 2.193 -4.999 -23.764 1.00 11.01 90 ALA A N 1
ATOM 717 C CA . ALA A 1 107 ? 3.504 -5.542 -23.456 1.00 11.63 90 ALA A CA 1
ATOM 718 C C . ALA A 1 107 ? 3.356 -6.829 -22.657 1.00 10.38 90 ALA A C 1
ATOM 719 O O . ALA A 1 107 ? 4.100 -7.789 -22.872 1.00 11.09 90 ALA A O 1
ATOM 721 N N . GLU A 1 108 ? 2.388 -6.870 -21.749 1.00 10.39 91 GLU A N 1
ATOM 722 C CA . GLU A 1 108 ? 2.141 -8.125 -21.036 1.00 11.65 91 GLU A CA 1
ATOM 723 C C . GLU A 1 108 ? 1.857 -9.286 -21.982 1.00 12.07 91 GLU A C 1
ATOM 724 O O . GLU A 1 108 ? 2.346 -10.403 -21.769 1.00 13.05 91 GLU A O 1
ATOM 730 N N . ASN A 1 109 ? 1.056 -9.030 -23.008 1.00 10.30 92 ASN A N 1
ATOM 731 C CA . ASN A 1 109 ? 0.727 -10.063 -23.990 1.00 10.29 92 ASN A CA 1
ATOM 732 C C . ASN A 1 109 ? 1.995 -10.579 -24.671 1.00 11.16 92 ASN A C 1
ATOM 733 O O . ASN A 1 109 ? 2.162 -11.791 -24.882 1.00 12.22 92 ASN A O 1
ATOM 738 N N . ILE A 1 110 ? 2.882 -9.652 -25.027 1.00 10.74 93 ILE A N 1
ATOM 739 C CA . ILE A 1 110 ? 4.148 -10.007 -25.665 1.00 14.26 93 ILE A CA 1
ATOM 740 C C . ILE A 1 110 ? 4.941 -10.922 -24.739 1.00 13.05 93 ILE A C 1
ATOM 741 O O . ILE A 1 110 ? 5.449 -11.962 -25.159 1.00 15.84 93 ILE A O 1
ATOM 746 N N . GLY A 1 111 ? 5.023 -10.538 -23.469 1.00 12.52 94 GLY A N 1
ATOM 747 C CA . GLY A 1 111 ? 5.740 -11.325 -22.488 1.00 14.48 94 GLY A CA 1
ATOM 748 C C . GLY A 1 111 ? 5.157 -12.716 -22.322 1.00 14.52 94 GLY A C 1
ATOM 749 O O . GLY A 1 111 ? 5.899 -13.687 -22.182 1.00 17.54 94 GLY A O 1
ATOM 750 N N . SER A 1 112 ? 3.828 -12.815 -22.338 1.00 14.45 95 SER A N 1
ATOM 751 C CA . SER A 1 112 ? 3.182 -14.117 -22.235 1.00 14.08 95 SER A CA 1
ATOM 752 C C . SER A 1 112 ? 3.520 -15.003 -23.416 1.00 17.16 95 SER A C 1
ATOM 753 O O . SER A 1 112 ? 3.763 -16.192 -23.235 1.00 18.82 95 SER A O 1
ATOM 756 N N . LEU A 1 113 ? 3.537 -14.423 -24.620 1.00 16.82 96 LEU A N 1
ATOM 757 C CA . LEU A 1 113 ? 3.866 -15.186 -25.818 1.00 15.39 96 LEU A CA 1
ATOM 758 C C . LEU A 1 113 ? 5.329 -15.637 -25.735 1.00 16.70 96 LEU A C 1
ATOM 759 O O . LEU A 1 113 ? 5.680 -16.716 -26.201 1.00 22.16 96 LEU A O 1
ATOM 764 N N . ARG A 1 114 ? 6.166 -14.829 -25.093 1.00 16.50 97 ARG A N 1
ATOM 765 C CA . ARG A 1 114 ? 7.589 -15.168 -24.963 1.00 18.36 97 ARG A CA 1
ATOM 766 C C . ARG A 1 114 ? 7.820 -16.359 -24.042 1.00 23.37 97 ARG A C 1
ATOM 767 O O . ARG A 1 114 ? 8.692 -17.188 -24.291 1.00 28.15 97 ARG A O 1
ATOM 775 N N . SER A 1 115 ? 7.044 -16.416 -22.967 1.00 21.36 98 SER A N 1
ATOM 776 C CA . SER A 1 115 ? 7.049 -17.539 -22.042 1.00 22.64 98 SER A CA 1
ATOM 777 C C . SER A 1 115 ? 6.565 -18.827 -22.725 1.00 21.43 98 SER A C 1
ATOM 778 O O . SER A 1 115 ? 6.922 -19.934 -22.319 1.00 27.16 98 SER A O 1
ATOM 781 N N . MET A 1 116 ? 5.759 -18.674 -23.767 1.00 25.23 99 MET A N 1
ATOM 782 C CA . MET A 1 116 ? 5.146 -19.814 -24.447 1.00 20.56 99 MET A CA 1
ATOM 783 C C . MET A 1 116 ? 6.039 -20.372 -25.551 1.00 23.19 99 MET A C 1
ATOM 784 O O . MET A 1 116 ? 5.912 -21.523 -25.938 1.00 26.51 99 MET A O 1
ATOM 789 N N . ALA A 1 117 ? 6.949 -19.546 -26.043 1.00 22.66 100 ALA A N 1
ATOM 790 C CA . ALA A 1 117 ? 7.648 -19.814 -27.296 1.00 24.25 100 ALA A CA 1
ATOM 791 C C . ALA A 1 117 ? 8.759 -20.863 -27.233 1.00 20.70 100 ALA A C 1
ATOM 792 O O . ALA A 1 117 ? 9.093 -21.468 -28.253 1.00 29.70 100 ALA A O 1
ATOM 794 N N . GLY A 1 118 ? 9.338 -21.074 -26.055 1.00 27.73 101 GLY A N 1
ATOM 795 C CA . GLY A 1 118 ? 10.448 -22.005 -25.936 1.00 19.94 101 GLY A CA 1
ATOM 796 C C . GLY A 1 118 ? 11.590 -21.613 -26.853 1.00 20.17 101 GLY A C 1
ATOM 797 O O . GLY A 1 118 ? 12.086 -20.485 -26.776 1.00 25.86 101 GLY A O 1
ATOM 798 N N . PHE A 1 119 ? 11.982 -22.519 -27.749 1.00 20.84 102 PHE A N 1
ATOM 799 C CA . PHE A 1 119 ? 13.094 -22.263 -28.660 1.00 21.86 102 PHE A CA 1
ATOM 800 C C . PHE A 1 119 ? 12.633 -21.658 -29.984 1.00 23.42 102 PHE A C 1
ATOM 801 O O . PHE A 1 119 ? 13.450 -21.329 -30.839 1.00 25.31 102 PHE A O 1
ATOM 809 N N . LYS A 1 120 ? 11.321 -21.521 -30.148 1.00 20.66 103 LYS A N 1
ATOM 810 C CA . LYS A 1 120 ? 10.758 -21.004 -31.390 1.00 21.64 103 LYS A CA 1
ATOM 811 C C . LYS A 1 120 ? 11.098 -19.535 -31.615 1.00 22.59 103 LYS A C 1
ATOM 812 O O . LYS A 1 120 ? 11.252 -18.759 -30.662 1.00 25.18 103 LYS A O 1
ATOM 818 N N . ASN A 1 121 ? 11.208 -19.158 -32.883 1.00 25.72 104 ASN A N 1
ATOM 819 C CA . ASN A 1 121 ? 11.446 -17.767 -33.239 1.00 26.59 104 ASN A CA 1
ATOM 820 C C . ASN A 1 121 ? 10.294 -16.849 -32.812 1.00 20.32 104 ASN A C 1
ATOM 821 O O . ASN A 1 121 ? 9.120 -17.184 -32.965 1.00 19.32 104 ASN A O 1
ATOM 826 N N . THR A 1 122 ? 10.643 -15.686 -32.273 1.00 22.12 105 THR A N 1
ATOM 827 C CA . THR A 1 122 ? 9.646 -14.747 -31.768 1.00 22.43 105 THR A CA 1
ATOM 828 C C . THR A 1 122 ? 9.764 -13.384 -32.432 1.00 21.20 105 THR A C 1
ATOM 829 O O . THR A 1 122 ? 9.180 -12.412 -31.973 1.00 21.70 105 THR A O 1
ATOM 833 N N . SER A 1 123 ? 10.522 -13.309 -33.516 1.00 22.72 106 SER A N 1
ATOM 834 C CA . SER A 1 123 ? 10.822 -12.022 -34.114 1.00 20.76 106 SER A CA 1
ATOM 835 C C . SER A 1 123 ? 9.624 -11.403 -34.817 1.00 22.01 106 SER A C 1
ATOM 836 O O . SER A 1 123 ? 9.620 -10.215 -35.094 1.00 23.77 106 SER A O 1
ATOM 839 N N . HIS A 1 124 ? 8.602 -12.209 -35.085 1.00 19.25 107 HIS A N 1
ATOM 840 C CA . HIS A 1 124 ? 7.393 -11.727 -35.751 1.00 18.61 107 HIS A CA 1
ATOM 841 C C . HIS A 1 124 ? 6.294 -11.302 -34.759 1.00 17.51 107 HIS A C 1
ATOM 842 O O . HIS A 1 124 ? 5.155 -11.056 -35.144 1.00 17.69 107 HIS A O 1
ATOM 849 N N . ILE A 1 125 ? 6.639 -11.213 -33.483 1.00 16.95 108 ILE A N 1
ATOM 850 C CA . ILE A 1 125 ? 5.666 -10.841 -32.464 1.00 17.79 108 ILE A CA 1
ATOM 851 C C . ILE A 1 125 ? 5.873 -9.373 -32.089 1.00 20.66 108 ILE A C 1
ATOM 852 O O . ILE A 1 125 ? 6.897 -9.026 -31.508 1.00 19.49 108 ILE A O 1
ATOM 857 N N . LYS A 1 126 ? 4.912 -8.520 -32.438 1.00 16.99 109 LYS A N 1
ATOM 858 C CA . LYS A 1 126 ? 5.001 -7.091 -32.154 1.00 15.53 109 LYS A CA 1
ATOM 859 C C . LYS A 1 126 ? 3.680 -6.575 -31.575 1.00 14.47 109 LYS A C 1
ATOM 860 O O . LYS A 1 126 ? 2.640 -7.241 -31.712 1.00 16.50 109 LYS A O 1
ATOM 866 N N . ARG A 1 127 ? 3.715 -5.423 -30.899 1.00 16.86 110 ARG A N 1
ATOM 867 C CA . ARG A 1 127 ? 2.482 -4.774 -30.446 1.00 15.92 110 ARG A CA 1
ATOM 868 C C . ARG A 1 127 ? 1.802 -4.032 -31.600 1.00 18.97 110 ARG A C 1
ATOM 869 O O . ARG A 1 127 ? 2.478 -3.504 -32.488 1.00 19.22 110 ARG A O 1
ATOM 877 N N . LEU A 1 128 ? 0.472 -3.992 -31.578 1.00 14.41 111 LEU A N 1
ATOM 878 C CA . LEU A 1 128 ? -0.291 -3.243 -32.586 1.00 12.69 111 LEU A CA 1
ATOM 879 C C . LEU A 1 128 ? 0.207 -1.810 -32.707 1.00 13.33 111 LEU A C 1
ATOM 880 O O . LEU A 1 128 ? 0.455 -1.326 -33.815 1.00 16.19 111 LEU A O 1
ATOM 885 N N . LEU A 1 129 ? 0.362 -1.122 -31.577 1.00 15.06 112 LEU A N 1
ATOM 886 C CA . LEU A 1 129 ? 0.752 0.286 -31.633 1.00 14.28 112 LEU A CA 1
ATOM 887 C C . LEU A 1 129 ? 2.244 0.528 -31.933 1.00 18.23 112 LEU A C 1
ATOM 888 O O . LEU A 1 129 ? 2.669 1.680 -32.066 1.00 17.59 112 LEU A O 1
ATOM 893 N N . ASP A 1 130 ? 3.027 -0.548 -32.052 1.00 19.30 113 ASP A N 1
ATOM 894 C CA . ASP A 1 130 ? 4.403 -0.460 -32.550 1.00 22.72 113 ASP A CA 1
ATOM 895 C C . ASP A 1 130 ? 4.368 0.029 -34.009 1.00 22.83 113 ASP A C 1
ATOM 896 O O . ASP A 1 130 ? 5.312 0.666 -34.497 1.00 24.96 113 ASP A O 1
ATOM 901 N N . TYR A 1 131 ? 3.266 -0.253 -34.706 1.00 21.95 114 TYR A N 1
ATOM 902 C CA . TYR A 1 131 ? 3.126 0.157 -36.103 1.00 21.55 114 TYR A CA 1
ATOM 903 C C . TYR A 1 131 ? 2.664 1.600 -36.289 1.00 27.40 114 TYR A C 1
ATOM 904 O O . TYR A 1 131 ? 2.758 2.151 -37.385 1.00 28.46 114 TYR A O 1
ATOM 913 N N . VAL A 1 132 ? 2.142 2.196 -35.225 1.00 28.46 115 VAL A N 1
ATOM 914 C CA . VAL A 1 132 ? 1.770 3.600 -35.256 1.00 29.45 115 VAL A CA 1
ATOM 915 C C . VAL A 1 132 ? 3.008 4.385 -34.860 1.00 32.46 115 VAL A C 1
ATOM 916 O O . VAL A 1 132 ? 3.236 4.656 -33.683 1.00 34.93 115 VAL A O 1
ATOM 920 N N . GLU A 1 133 ? 3.830 4.711 -35.848 1.00 38.67 116 GLU A N 1
ATOM 921 C CA . GLU A 1 133 ? 5.074 5.401 -35.581 1.00 39.42 116 GLU A CA 1
ATOM 922 C C . GLU A 1 133 ? 4.879 6.879 -35.866 1.00 50.43 116 GLU A C 1
ATOM 923 O O . GLU A 1 133 ? 4.785 7.284 -37.025 1.00 55.88 116 GLU A O 1
ATOM 925 N N . ASP A 1 134 ? 4.805 7.682 -34.808 1.00 51.54 117 ASP A N 1
ATOM 926 C CA . ASP A 1 134 ? 4.910 7.187 -33.443 1.00 50.81 117 ASP A CA 1
ATOM 927 C C . ASP A 1 134 ? 3.940 7.934 -32.550 1.00 56.14 117 ASP A C 1
ATOM 928 O O . ASP A 1 134 ? 3.964 9.162 -32.487 1.00 60.99 117 ASP A O 1
ATOM 930 N N . SER A 1 135 ? 3.082 7.192 -31.860 1.00 55.85 118 SER A N 1
ATOM 931 C CA . SER A 1 135 ? 2.158 7.806 -30.923 1.00 60.34 118 SER A CA 1
ATOM 932 C C . SER A 1 135 ? 2.680 7.748 -29.496 1.00 62.68 118 SER A C 1
ATOM 933 O O . SER A 1 135 ? 3.085 8.772 -28.948 1.00 66.45 118 SER A O 1
ATOM 936 N N . ASP A 1 136 ? 2.694 6.547 -28.919 1.00 63.81 119 ASP A N 1
ATOM 937 C CA . ASP A 1 136 ? 2.926 6.372 -27.484 1.00 64.65 119 ASP A CA 1
ATOM 938 C C . ASP A 1 136 ? 1.875 7.180 -26.723 1.00 63.82 119 ASP A C 1
ATOM 939 O O . ASP A 1 136 ? 2.060 8.383 -26.541 1.00 69.16 119 ASP A O 1
ATOM 944 N N . LEU A 1 137 ? 0.770 6.580 -26.263 1.00 55.91 120 LEU A N 1
ATOM 945 C CA . LEU A 1 137 ? 0.455 5.139 -26.101 1.00 44.07 120 LEU A CA 1
ATOM 946 C C . LEU A 1 137 ? 1.117 4.009 -26.925 1.00 38.46 120 LEU A C 1
ATOM 947 O O . LEU A 1 137 ? 1.161 4.038 -28.158 1.00 28.23 120 LEU A O 1
ATOM 952 N N . ALA A 1 138 ? 1.624 3.018 -26.200 1.00 34.01 121 ALA A N 1
ATOM 953 C CA . ALA A 1 138 ? 2.242 1.838 -26.785 1.00 28.61 121 ALA A CA 1
ATOM 954 C C . ALA A 1 138 ? 1.374 0.614 -26.530 1.00 20.30 121 ALA A C 1
ATOM 955 O O . ALA A 1 138 ? 1.464 -0.389 -27.238 1.00 18.99 121 ALA A O 1
ATOM 957 N N . ASP A 1 139 ? 0.537 0.693 -25.505 1.00 19.93 122 ASP A N 1
ATOM 958 C CA . ASP A 1 139 ? -0.323 -0.427 -25.147 1.00 17.92 122 ASP A CA 1
ATOM 959 C C . ASP A 1 139 ? -1.787 -0.102 -25.389 1.00 17.61 122 ASP A C 1
ATOM 960 O O . ASP A 1 139 ? -2.240 0.994 -25.072 1.00 18.95 122 ASP A O 1
ATOM 965 N N . VAL A 1 140 ? -2.535 -1.059 -25.924 1.00 16.12 123 VAL A N 1
ATOM 966 C CA . VAL A 1 140 ? -3.976 -0.911 -25.974 1.00 15.90 123 VAL A CA 1
ATOM 967 C C . VAL A 1 140 ? -4.550 -1.277 -24.615 1.00 15.19 123 VAL A C 1
ATOM 968 O O . VAL A 1 140 ? -4.398 -2.421 -24.178 1.00 15.33 123 VAL A O 1
ATOM 972 N N . PRO A 1 141 ? -5.194 -0.313 -23.932 1.00 16.23 124 PRO A N 1
ATOM 973 C CA . PRO A 1 141 ? -5.749 -0.645 -22.612 1.00 18.83 124 PRO A CA 1
ATOM 974 C C . PRO A 1 141 ? -6.825 -1.722 -22.674 1.00 14.14 124 PRO A C 1
ATOM 975 O O . PRO A 1 141 ? -7.552 -1.830 -23.666 1.00 15.99 124 PRO A O 1
ATOM 979 N N . ASP A 1 142 ? -6.923 -2.510 -21.613 1.00 13.48 125 ASP A N 1
ATOM 980 C CA . ASP A 1 142 ? -7.886 -3.603 -21.564 1.00 16.25 125 ASP A CA 1
ATOM 981 C C . ASP A 1 142 ? -9.208 -3.082 -21.026 1.00 15.41 125 ASP A C 1
ATOM 982 O O . ASP A 1 142 ? -9.304 -2.776 -19.851 1.00 15.15 125 ASP A O 1
ATOM 987 N N . PRO A 1 143 ? -10.235 -3.010 -21.882 1.00 16.72 126 PRO A N 1
ATOM 988 C CA . PRO A 1 143 ? -11.538 -2.456 -21.503 1.00 16.70 126 PRO A CA 1
ATOM 989 C C . PRO A 1 143 ? -12.339 -3.417 -20.629 1.00 17.25 126 PRO A C 1
ATOM 990 O O . PRO A 1 143 ? -13.329 -3.007 -20.023 1.00 19.76 126 PRO A O 1
ATOM 994 N N . TYR A 1 144 ? -11.893 -4.670 -20.528 1.00 18.73 127 TYR A N 1
ATOM 995 C CA . TYR A 1 144 ? -12.493 -5.593 -19.573 1.00 20.94 127 TYR A CA 1
ATOM 996 C C . TYR A 1 144 ? -12.311 -4.990 -18.190 1.00 22.09 127 TYR A C 1
ATOM 997 O O . TYR A 1 144 ? -13.185 -5.102 -17.339 1.00 23.19 127 TYR A O 1
ATOM 1006 N N . TYR A 1 145 ? -11.172 -4.329 -17.993 1.00 21.45 128 TYR A N 1
ATOM 1007 C CA . TYR A 1 145 ? -10.861 -3.688 -16.720 1.00 22.97 128 TYR A CA 1
ATOM 1008 C C . TYR A 1 145 ? -11.179 -2.191 -16.701 1.00 23.94 128 TYR A C 1
ATOM 1009 O O . TYR A 1 145 ? -11.720 -1.699 -15.720 1.00 25.98 128 TYR A O 1
ATOM 1018 N N . THR A 1 146 ? -10.849 -1.469 -17.769 1.00 23.34 129 THR A N 1
ATOM 1019 C CA . THR A 1 146 ? -11.040 -0.015 -17.760 1.00 19.71 129 THR A CA 1
ATOM 1020 C C . THR A 1 146 ? -12.488 0.410 -17.965 1.00 19.31 129 THR A C 1
ATOM 1021 O O . THR A 1 146 ? -12.885 1.461 -17.476 1.00 22.72 129 THR A O 1
ATOM 1025 N N . GLY A 1 147 ? -13.259 -0.397 -18.696 1.00 20.27 130 GLY A N 1
ATOM 1026 C CA . GLY A 1 147 ? -14.608 -0.034 -19.107 1.00 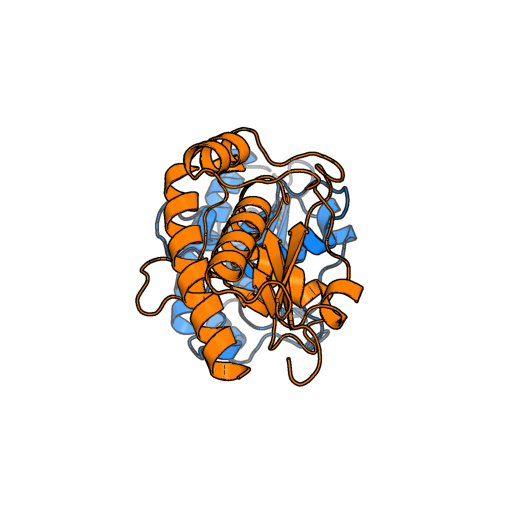22.04 130 GLY A CA 1
ATOM 1027 C C . GLY A 1 147 ? -14.699 0.911 -20.298 1.00 17.25 130 GLY A C 1
ATOM 1028 O O . GLY A 1 147 ? -15.789 1.346 -20.682 1.00 25.19 130 GLY A O 1
ATOM 1029 N N . ASN A 1 148 ? -13.560 1.227 -20.899 1.00 16.92 131 ASN A N 1
ATOM 1030 C CA . ASN A 1 148 ? -13.531 2.219 -21.964 1.00 16.22 131 ASN A CA 1
ATOM 1031 C C . ASN A 1 148 ? -13.345 1.574 -23.325 1.00 15.21 131 ASN A C 1
ATOM 1032 O O . ASN A 1 148 ? -12.228 1.361 -23.792 1.00 15.83 131 ASN A O 1
ATOM 1037 N N . PHE A 1 149 ? -14.465 1.280 -23.961 1.00 15.66 132 PHE A N 1
ATOM 1038 C CA . PHE A 1 149 ? -14.440 0.682 -25.283 1.00 16.28 132 PHE A CA 1
ATOM 1039 C C . PHE A 1 149 ? -14.214 1.703 -26.386 1.00 15.35 132 PHE A C 1
ATOM 1040 O O . PHE A 1 149 ? -13.672 1.366 -27.432 1.00 17.62 132 PHE A O 1
ATOM 1048 N N . GLU A 1 150 ? -14.590 2.954 -26.134 1.00 18.23 133 GLU A N 1
ATOM 1049 C CA . GLU A 1 150 ? -14.428 4.001 -27.134 1.00 18.58 133 GLU A CA 1
ATOM 1050 C C . GLU A 1 150 ? -12.957 4.264 -27.459 1.00 19.08 133 GLU A C 1
ATOM 1051 O O . GLU A 1 150 ? -12.592 4.365 -28.633 1.00 17.79 133 GLU A O 1
ATOM 1057 N N . GLU A 1 151 ? -12.099 4.356 -26.443 1.00 17.93 134 GLU A N 1
ATOM 1058 C CA . GLU A 1 151 ? -10.702 4.694 -26.708 1.00 20.44 134 GLU A CA 1
ATOM 1059 C C . GLU A 1 151 ? -9.982 3.494 -27.330 1.00 17.24 134 GLU A C 1
ATOM 1060 O O . GLU A 1 151 ? -9.042 3.670 -28.102 1.00 19.27 134 GLU A O 1
ATOM 1066 N N . VAL A 1 152 ? -10.439 2.287 -26.991 1.00 16.62 135 VAL A N 1
ATOM 1067 C CA . VAL A 1 152 ? -9.895 1.059 -27.568 1.00 12.46 135 VAL A CA 1
ATOM 1068 C C . VAL A 1 152 ? -10.239 1.017 -29.057 1.00 14.00 135 VAL A C 1
ATOM 1069 O O . VAL A 1 152 ? -9.389 0.718 -29.883 1.00 16.56 135 VAL A O 1
ATOM 1073 N N . CYS A 1 153 ? -11.483 1.348 -29.405 1.00 14.29 136 CYS A N 1
ATOM 1074 C CA . CYS A 1 153 ? -11.862 1.455 -30.812 1.00 14.51 136 CYS A CA 1
ATOM 1075 C C . CYS A 1 153 ? -10.948 2.421 -31.577 1.00 15.91 136 CYS A C 1
ATOM 1076 O O . CYS A 1 153 ? -10.438 2.086 -32.653 1.00 18.37 136 CYS A O 1
ATOM 1079 N N . GLN A 1 154 ? -10.739 3.612 -31.026 1.00 15.61 137 GLN A N 1
ATOM 1080 C CA . GLN A 1 154 ? -9.916 4.606 -31.703 1.00 16.68 137 GLN A CA 1
ATOM 1081 C C . GLN A 1 154 ? -8.500 4.096 -31.920 1.00 17.36 137 GLN A C 1
ATOM 1082 O O . GLN A 1 154 ? -7.955 4.213 -33.019 1.00 22.11 137 GLN A O 1
ATOM 1088 N N . LEU A 1 155 ? -7.927 3.512 -30.875 1.00 15.79 138 LEU A N 1
ATOM 1089 C CA . LEU A 1 155 ? -6.567 2.992 -30.945 1.00 17.75 138 LEU A CA 1
ATOM 1090 C C . LEU A 1 155 ? -6.450 1.844 -31.938 1.00 20.86 138 LEU A C 1
ATOM 1091 O O . LEU A 1 155 ? -5.497 1.773 -32.701 1.00 19.37 138 LEU A O 1
ATOM 1096 N N . ILE A 1 156 ? -7.425 0.943 -31.926 1.00 14.92 139 ILE A N 1
ATOM 1097 C CA . ILE A 1 156 ? -7.347 -0.233 -32.768 1.00 14.42 139 ILE A CA 1
ATOM 1098 C C . ILE A 1 156 ? -7.590 0.134 -34.234 1.00 16.73 139 ILE A C 1
ATOM 1099 O O . ILE A 1 156 ? -6.980 -0.467 -35.122 1.00 17.63 139 ILE A O 1
ATOM 1104 N N . LYS A 1 157 ? -8.429 1.145 -34.487 1.00 16.85 140 LYS A N 1
ATOM 1105 C CA . LYS A 1 157 ? -8.596 1.625 -35.857 1.00 18.43 140 LYS A CA 1
ATOM 1106 C C . LYS A 1 157 ? -7.292 2.137 -36.457 1.00 20.84 140 LYS A C 1
ATOM 1107 O O . LYS A 1 157 ? -6.899 1.701 -37.531 1.00 22.83 140 LYS A O 1
ATOM 1113 N N . THR A 1 158 ? -6.626 3.053 -35.764 1.00 20.03 141 THR A N 1
ATOM 1114 C CA . THR A 1 158 ? -5.383 3.621 -36.279 1.00 23.16 141 THR A CA 1
ATOM 1115 C C . THR A 1 158 ? -4.283 2.562 -36.369 1.00 22.10 141 THR A C 1
ATOM 1116 O O . THR A 1 158 ? -3.511 2.522 -37.330 1.00 25.17 141 THR A O 1
ATOM 1120 N N . GLY A 1 159 ? -4.229 1.689 -35.375 1.00 18.84 142 GLY A N 1
ATOM 1121 C CA . GLY A 1 159 ? -3.218 0.656 -35.371 1.00 17.68 142 GLY A CA 1
ATOM 1122 C C . GLY A 1 159 ? -3.382 -0.272 -36.562 1.00 19.26 142 GLY A C 1
ATOM 1123 O O . GLY A 1 159 ? -2.397 -0.610 -37.217 1.00 20.85 142 GLY A O 1
ATOM 1124 N N . CYS A 1 160 ? -4.613 -0.704 -36.823 1.00 18.70 143 CYS A N 1
ATOM 1125 C CA . CYS A 1 160 ? -4.878 -1.616 -37.935 1.00 20.04 143 CYS A CA 1
ATOM 1126 C C . CYS A 1 160 ? -4.596 -0.969 -39.282 1.00 25.97 143 CYS A C 1
ATOM 1127 O O . CYS A 1 160 ? -4.129 -1.637 -40.209 1.00 22.55 143 CYS A O 1
ATOM 1130 N N . GLU A 1 161 ? -4.888 0.324 -39.386 1.00 18.63 144 GLU A N 1
ATOM 1131 C CA . GLU A 1 161 ? -4.576 1.081 -40.591 1.00 20.20 144 GLU A CA 1
ATOM 1132 C C . GLU A 1 161 ? -3.081 1.066 -40.887 1.00 20.56 144 GLU A C 1
ATOM 1133 O O . GLU A 1 161 ? -2.668 0.770 -42.012 1.00 24.37 144 GLU A O 1
ATOM 1139 N N . GLN A 1 162 ? -2.275 1.394 -39.883 1.00 23.22 145 GLN A N 1
ATOM 1140 C CA . GLN A 1 162 ? -0.826 1.439 -40.046 1.00 20.59 145 GLN A CA 1
ATOM 1141 C C . GLN A 1 162 ? -0.264 0.045 -40.274 1.00 21.00 145 GLN A C 1
ATOM 1142 O O . GLN A 1 162 ? 0.626 -0.142 -41.100 1.00 25.34 145 GLN A O 1
ATOM 1148 N N . LEU A 1 163 ? -0.776 -0.926 -39.520 1.00 23.39 146 LEU A N 1
ATOM 1149 C CA . LEU A 1 163 ? -0.350 -2.315 -39.674 1.00 18.58 146 LEU A CA 1
ATOM 1150 C C . LEU A 1 163 ? -0.563 -2.792 -41.102 1.00 19.45 146 LEU A C 1
ATOM 1151 O O . LEU A 1 163 ? 0.363 -3.302 -41.730 1.00 20.49 146 LEU A O 1
ATOM 1156 N N . LEU A 1 164 ? -1.778 -2.612 -41.617 1.00 19.62 147 LEU A N 1
ATOM 1157 C CA . LEU A 1 164 ? -2.082 -2.994 -42.999 1.00 20.74 147 LEU A CA 1
ATOM 1158 C C . LEU A 1 164 ? -1.148 -2.317 -44.013 1.00 22.12 147 LEU A C 1
ATOM 1159 O O . LEU A 1 164 ? -0.697 -2.959 -44.961 1.00 23.16 147 LEU A O 1
ATOM 1164 N N . ALA A 1 165 ? -0.841 -1.039 -43.802 1.00 22.52 148 ALA A N 1
ATOM 1165 C CA . ALA A 1 165 ? 0.063 -0.314 -44.700 1.00 24.05 148 ALA A CA 1
ATOM 1166 C C . ALA A 1 165 ? 1.481 -0.885 -44.662 1.00 24.15 148 ALA A C 1
ATOM 1167 O O . ALA A 1 165 ? 2.152 -0.979 -45.695 1.00 30.05 148 ALA A O 1
ATOM 1169 N N . SER A 1 166 ? 1.920 -1.266 -43.464 1.00 23.00 149 SER A N 1
ATOM 1170 C CA . SER A 1 166 ? 3.242 -1.846 -43.242 1.00 23.22 149 SER A CA 1
ATOM 1171 C C . SER A 1 166 ? 3.332 -3.197 -43.948 1.00 23.41 149 SER A C 1
ATOM 1172 O O . SER A 1 166 ? 4.336 -3.513 -44.588 1.00 24.47 149 SER A O 1
ATOM 1175 N N . ILE A 1 167 ? 2.272 -3.988 -43.840 1.00 22.59 150 ILE A N 1
ATOM 1176 C CA . ILE A 1 167 ? 2.219 -5.272 -44.527 1.00 23.87 150 ILE A CA 1
ATOM 1177 C C . ILE A 1 167 ? 2.192 -5.085 -46.047 1.00 30.07 150 ILE A C 1
ATOM 1178 O O . ILE A 1 167 ? 2.866 -5.816 -46.778 1.00 31.90 150 ILE A O 1
ATOM 1183 N N . GLN A 1 168 ? 1.437 -4.097 -46.525 1.00 28.49 151 GLN A N 1
ATOM 1184 C CA . GLN A 1 168 ? 1.392 -3.798 -47.962 1.00 32.06 151 GLN A CA 1
ATOM 1185 C C . GLN A 1 168 ? 2.756 -3.365 -48.504 1.00 35.34 151 GLN A C 1
ATOM 1186 O O . GLN A 1 168 ? 3.137 -3.719 -49.626 1.00 29.91 151 GLN A O 1
ATOM 1192 N N . LYS A 1 169 ? 3.490 -2.587 -47.716 1.00 31.09 152 LYS A N 1
ATOM 1193 C CA . LYS A 1 169 ? 4.833 -2.176 -48.108 1.00 30.44 152 LYS A CA 1
ATOM 1194 C C . LYS A 1 169 ? 5.827 -3.336 -48.043 1.00 32.76 152 LYS A C 1
ATOM 1195 O O . LYS A 1 169 ? 6.625 -3.531 -48.966 1.00 36.39 152 LYS A O 1
ATOM 1201 N N . GLU A 1 170 ? 5.773 -4.102 -46.955 1.00 33.87 153 GLU A N 1
ATOM 1202 C CA . GLU A 1 170 ? 6.714 -5.202 -46.729 1.00 36.09 153 GLU A CA 1
ATOM 1203 C C . GLU A 1 170 ? 6.562 -6.337 -47.738 1.00 32.80 153 GLU A C 1
ATOM 1204 O O . GLU A 1 170 ? 7.536 -6.743 -48.376 1.00 33.76 153 GLU A O 1
ATOM 1210 N N . LYS A 1 171 ? 5.338 -6.841 -47.877 1.00 33.86 154 LYS A N 1
ATOM 1211 C CA . LYS A 1 171 ? 5.054 -7.938 -48.796 1.00 40.75 154 LYS A CA 1
ATOM 1212 C C . LYS A 1 171 ? 4.842 -7.420 -50.213 1.00 43.19 154 LYS A C 1
ATOM 1213 O O . LYS A 1 171 ? 4.472 -8.182 -51.108 1.00 45.63 154 LYS A O 1
ATOM 1219 N N . GLN A 1 172 ? 5.075 -6.122 -50.401 1.00 41.13 155 GLN A N 1
ATOM 1220 C CA . GLN A 1 172 ? 4.900 -5.457 -51.696 1.00 45.20 155 GLN A CA 1
ATOM 1221 C C . GLN A 1 172 ? 3.529 -5.771 -52.291 1.00 43.53 155 GLN A C 1
ATOM 1222 O O . GLN A 1 172 ? 3.402 -6.072 -53.482 1.00 36.68 155 GLN A O 1
ATOM 1228 N N . LEU A 1 173 ? 2.521 -5.705 -51.423 1.00 48.47 156 LEU A N 1
ATOM 1229 C CA . LEU A 1 173 ? 1.137 -6.015 -51.762 1.00 50.18 156 LEU A CA 1
ATOM 1230 C C . LEU A 1 173 ? 0.953 -7.495 -52.066 1.00 51.82 156 LEU A C 1
ATOM 1231 O O . LEU A 1 173 ? 1.013 -8.334 -51.169 1.00 50.52 156 LEU A O 1
ATOM 1236 N N . GLY B 1 14 ? 15.791 -13.648 12.607 1.00 31.63 -3 GLY B N 1
ATOM 1237 C CA . GLY B 1 14 ? 15.199 -13.018 13.776 1.00 26.34 -3 GLY B CA 1
ATOM 1238 C C . GLY B 1 14 ? 14.021 -13.806 14.330 1.00 26.75 -3 GLY B C 1
ATOM 1239 O O . GLY B 1 14 ? 14.209 -14.857 14.937 1.00 37.59 -3 GLY B O 1
ATOM 1240 N N . ARG B 1 15 ? 12.810 -13.286 14.135 1.00 20.82 -2 ARG B N 1
ATOM 1241 C CA . ARG B 1 15 ? 11.583 -14.009 14.461 1.00 24.95 -2 ARG B CA 1
ATOM 1242 C C . ARG B 1 15 ? 10.946 -14.545 13.188 1.00 29.92 -2 ARG B C 1
ATOM 1243 O O . ARG B 1 15 ? 10.458 -13.789 12.353 1.00 34.93 -2 ARG B O 1
ATOM 1251 N N . GLY B 1 16 ? 10.976 -15.859 13.031 1.00 31.05 -1 GLY B N 1
ATOM 1252 C CA . GLY B 1 16 ? 10.348 -16.480 11.885 1.00 38.54 -1 GLY B CA 1
ATOM 1253 C C . GLY B 1 16 ? 11.264 -16.712 10.700 1.00 37.50 -1 GLY B C 1
ATOM 1254 O O . GLY B 1 16 ? 12.491 -16.626 10.802 1.00 32.52 -1 GLY B O 1
ATOM 1255 N N . SER B 1 17 ? 10.642 -16.991 9.562 1.00 31.50 0 SER B N 1
ATOM 1256 C CA . SER B 1 17 ? 11.343 -17.485 8.389 1.00 31.97 0 SER B CA 1
ATOM 1257 C C . SER B 1 17 ? 12.062 -16.394 7.609 1.00 22.64 0 SER B C 1
ATOM 1258 O O . SER B 1 17 ? 11.696 -15.214 7.650 1.00 25.66 0 SER B O 1
ATOM 1261 N N . MET B 1 18 ? 13.097 -16.817 6.901 1.00 25.77 1 MET B N 1
ATOM 1262 C CA . MET B 1 18 ? 13.853 -15.944 6.031 1.00 22.53 1 MET B CA 1
ATOM 1263 C C . MET B 1 18 ? 12.924 -15.443 4.926 1.00 20.93 1 MET B C 1
ATOM 1264 O O . MET B 1 18 ? 12.106 -16.198 4.404 1.00 27.83 1 MET B O 1
ATOM 1269 N N . ILE B 1 19 ? 13.022 -14.164 4.607 1.00 21.68 2 ILE B N 1
ATOM 1270 C CA . ILE B 1 19 ? 12.294 -13.612 3.478 1.00 23.71 2 ILE B CA 1
ATOM 1271 C C . ILE B 1 19 ? 13.155 -13.805 2.230 1.00 19.54 2 ILE B C 1
ATOM 1272 O O . ILE B 1 19 ? 14.365 -13.576 2.276 1.00 19.54 2 ILE B O 1
ATOM 1277 N N . SER B 1 20 ? 12.540 -14.225 1.127 1.00 19.46 3 SER B N 1
ATOM 1278 C CA . SER B 1 20 ? 13.263 -14.354 -0.144 1.00 21.97 3 SER B CA 1
ATOM 1279 C C . SER B 1 20 ? 12.662 -13.496 -1.252 1.00 18.53 3 SER B C 1
ATOM 1280 O O . SER B 1 20 ? 11.443 -13.384 -1.384 1.00 17.28 3 SER B O 1
ATOM 1283 N N . VAL B 1 21 ? 13.544 -12.888 -2.036 1.00 13.19 4 VAL B N 1
ATOM 1284 C CA . VAL B 1 21 ? 13.160 -11.973 -3.111 1.00 13.90 4 VAL B CA 1
ATOM 1285 C C . VAL B 1 21 ? 13.788 -12.477 -4.393 1.00 15.99 4 VAL B C 1
ATOM 1286 O O . VAL B 1 21 ? 15.008 -12.668 -4.453 1.00 13.89 4 V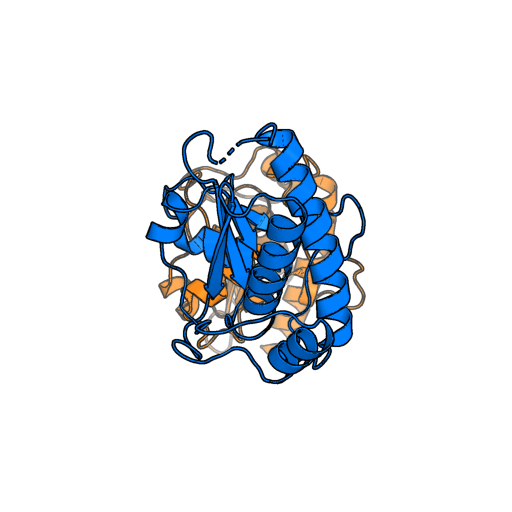AL B O 1
ATOM 1290 N N . LEU B 1 22 ? 12.964 -12.682 -5.420 1.00 12.64 5 LEU B N 1
ATOM 1291 C CA . LEU B 1 22 ? 13.469 -13.054 -6.746 1.00 10.87 5 LEU B CA 1
ATOM 1292 C C . LEU B 1 22 ? 13.273 -11.930 -7.742 1.00 11.11 5 LEU B C 1
ATOM 1293 O O . LEU B 1 22 ? 12.144 -11.520 -7.986 1.00 12.97 5 LEU B O 1
ATOM 1298 N N . PHE B 1 23 ? 14.379 -11.451 -8.309 1.00 10.18 6 PHE B N 1
ATOM 1299 C CA . PHE B 1 23 ? 14.350 -10.458 -9.388 1.00 9.80 6 PHE B CA 1
ATOM 1300 C C . PHE B 1 23 ? 14.314 -11.143 -10.740 1.00 11.64 6 PHE B C 1
ATOM 1301 O O . PHE B 1 23 ? 15.070 -12.076 -10.993 1.00 12.25 6 PHE B O 1
ATOM 1309 N N . VAL B 1 24 ? 13.393 -10.713 -11.596 1.00 9.62 7 VAL B N 1
ATOM 1310 C CA . VAL B 1 24 ? 13.197 -11.381 -12.873 1.00 11.79 7 VAL B CA 1
ATOM 1311 C C . VAL B 1 24 ? 13.289 -10.403 -14.027 1.00 12.04 7 VAL B C 1
ATOM 1312 O O . VAL B 1 24 ? 12.619 -9.369 -14.030 1.00 10.94 7 VAL B O 1
ATOM 1316 N N . CYS B 1 25 ? 14.136 -10.736 -15.003 1.00 12.16 8 CYS B N 1
ATOM 1317 C CA . CYS B 1 25 ? 14.157 -10.032 -16.282 1.00 9.20 8 CYS B CA 1
ATOM 1318 C C . CYS B 1 25 ? 14.110 -11.031 -17.440 1.00 9.93 8 CYS B C 1
ATOM 1319 O O . CYS B 1 25 ? 13.720 -12.190 -17.257 1.00 10.59 8 CYS B O 1
ATOM 1322 N N . LEU B 1 26 ? 14.458 -10.571 -18.633 1.00 9.25 9 LEU B N 1
ATOM 1323 C CA . LEU B 1 26 ? 14.331 -11.418 -19.808 1.00 12.48 9 LEU B CA 1
ATOM 1324 C C . LEU B 1 26 ? 15.499 -12.373 -19.919 1.00 13.75 9 LEU B C 1
ATOM 1325 O O . LEU B 1 26 ? 15.298 -13.584 -19.999 1.00 12.88 9 LEU B O 1
ATOM 1330 N N . GLY B 1 27 ? 16.717 -11.843 -19.904 1.00 13.54 10 GLY B N 1
ATOM 1331 C CA . GLY B 1 27 ? 17.880 -12.671 -20.151 1.00 11.22 10 GLY B CA 1
ATOM 1332 C C . GLY B 1 27 ? 18.575 -13.157 -18.896 1.00 10.96 10 GLY B C 1
ATOM 1333 O O . GLY B 1 27 ? 19.324 -14.133 -18.938 1.00 10.86 10 GLY B O 1
ATOM 1334 N N . ASN B 1 28 ? 18.306 -12.472 -17.780 1.00 12.33 11 ASN B N 1
ATOM 1335 C CA . ASN B 1 28 ? 19.008 -12.671 -16.511 1.00 10.62 11 ASN B CA 1
ATOM 1336 C C . ASN B 1 28 ? 20.527 -12.517 -16.661 1.00 13.84 11 ASN B C 1
ATOM 1337 O O . ASN B 1 28 ? 21.319 -13.198 -16.023 1.00 13.47 11 ASN B O 1
ATOM 1342 N N . ILE B 1 29 ? 20.917 -11.585 -17.526 1.00 11.79 12 ILE B N 1
ATOM 1343 C CA . ILE 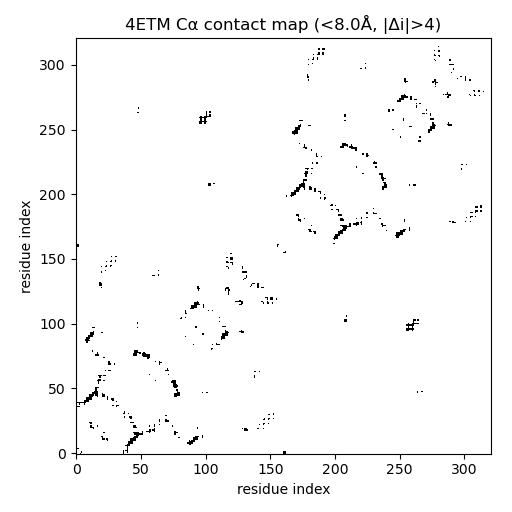B 1 29 ? 22.301 -11.161 -17.606 1.00 13.01 12 ILE B CA 1
ATOM 1344 C C . ILE B 1 29 ? 22.518 -9.667 -17.368 1.00 15.44 12 ILE B C 1
ATOM 1345 O O . ILE B 1 29 ? 23.587 -9.283 -16.919 1.00 14.20 12 ILE B O 1
ATOM 1350 N N . CYS B 1 30 ? 21.505 -8.837 -17.624 1.00 13.67 13 CYS B N 1
ATOM 1351 C CA . CYS B 1 30 ? 21.671 -7.393 -17.439 1.00 14.29 13 CYS B CA 1
ATOM 1352 C C . CYS B 1 30 ? 20.969 -6.832 -16.197 1.00 14.44 13 CYS B C 1
ATOM 1353 O O . CYS B 1 30 ? 21.633 -6.446 -15.235 1.00 15.08 13 CYS B O 1
ATOM 1356 N N . ARG B 1 31 ? 19.634 -6.801 -16.217 1.00 11.72 14 ARG B N 1
ATOM 1357 C CA . ARG B 1 31 ? 18.872 -6.090 -15.183 1.00 12.62 14 ARG B CA 1
ATOM 1358 C C . ARG B 1 31 ? 18.764 -6.848 -13.875 1.00 11.78 14 ARG B C 1
ATOM 1359 O O . ARG B 1 31 ? 19.218 -6.358 -12.837 1.00 11.63 14 ARG B O 1
ATOM 1367 N N . SER B 1 32 ? 18.147 -8.024 -13.905 1.00 13.06 15 SER B N 1
ATOM 1368 C CA . SER B 1 32 ? 17.924 -8.754 -12.656 1.00 9.27 15 SER B CA 1
ATOM 1369 C C . SER B 1 32 ? 19.201 -9.104 -11.858 1.00 9.94 15 SER B C 1
ATOM 1370 O O . SER B 1 32 ? 19.196 -9.028 -10.646 1.00 10.99 15 SER B O 1
ATOM 1373 N N . PRO B 1 33 ? 20.308 -9.460 -12.531 1.00 12.40 16 PRO B N 1
ATOM 1374 C CA . PRO B 1 33 ? 21.533 -9.631 -11.738 1.00 9.77 16 PRO B CA 1
ATOM 1375 C C . PRO B 1 33 ? 21.986 -8.323 -11.078 1.00 12.11 16 PRO B C 1
ATOM 1376 O O . PRO B 1 33 ? 22.478 -8.370 -9.949 1.00 12.84 16 PRO B O 1
ATOM 1380 N N . MET B 1 34 ? 21.866 -7.197 -11.779 1.00 10.09 17 MET B N 1
ATOM 1381 C CA . MET B 1 34 ? 22.204 -5.906 -11.198 1.00 13.64 17 MET B CA 1
ATOM 1382 C C . MET B 1 34 ? 21.361 -5.649 -9.972 1.00 12.92 17 MET B C 1
ATOM 1383 O O . MET B 1 34 ? 21.891 -5.253 -8.941 1.00 12.88 17 MET B O 1
ATOM 1388 N N . ALA B 1 35 ? 20.062 -5.910 -10.079 1.00 11.14 18 ALA B N 1
ATOM 1389 C CA . ALA B 1 35 ? 19.162 -5.735 -8.942 1.00 12.53 18 ALA B CA 1
ATOM 1390 C C . ALA B 1 35 ? 19.479 -6.683 -7.787 1.00 10.57 18 ALA B C 1
ATOM 1391 O O . ALA B 1 35 ? 19.491 -6.262 -6.627 1.00 12.07 18 ALA B O 1
ATOM 1393 N N . GLU B 1 36 ? 19.744 -7.951 -8.099 1.00 10.34 19 GLU B N 1
ATOM 1394 C CA . GLU B 1 36 ? 20.075 -8.928 -7.067 1.00 11.70 19 GLU B CA 1
ATOM 1395 C C . GLU B 1 36 ? 21.279 -8.452 -6.244 1.00 12.41 19 GLU B C 1
ATOM 1396 O O . GLU B 1 36 ? 21.255 -8.470 -5.014 1.00 13.91 19 GLU B O 1
ATOM 1402 N N . ALA B 1 37 ? 22.324 -7.994 -6.933 1.00 13.34 20 ALA B N 1
ATOM 1403 C CA . ALA B 1 37 ? 23.569 -7.601 -6.270 1.00 12.90 20 ALA B CA 1
ATOM 1404 C C . ALA B 1 37 ? 23.416 -6.313 -5.472 1.00 13.13 20 ALA B C 1
ATOM 1405 O O . ALA B 1 37 ? 23.899 -6.203 -4.353 1.00 15.56 20 ALA B O 1
ATOM 1407 N N . ILE B 1 38 ? 22.741 -5.332 -6.060 1.00 14.87 21 ILE B N 1
ATOM 1408 C CA . ILE B 1 38 ? 22.462 -4.080 -5.366 1.00 14.51 21 ILE B CA 1
ATOM 1409 C C . ILE B 1 38 ? 21.576 -4.277 -4.126 1.00 13.60 21 ILE B C 1
ATOM 1410 O O . ILE B 1 38 ? 21.898 -3.780 -3.053 1.00 15.33 21 ILE B O 1
ATOM 1415 N N . PHE B 1 39 ? 20.474 -5.008 -4.279 1.00 14.95 22 PHE B N 1
ATOM 1416 C CA . PHE B 1 39 ? 19.590 -5.319 -3.155 1.00 13.27 22 PHE B CA 1
ATOM 1417 C C . PHE B 1 39 ? 20.311 -6.076 -2.048 1.00 14.00 22 PHE B C 1
ATOM 1418 O O . PHE B 1 39 ? 20.159 -5.755 -0.879 1.00 20.79 22 PHE B O 1
ATOM 1426 N N . ARG B 1 40 ? 21.065 -7.107 -2.420 1.00 14.20 23 ARG B N 1
ATOM 1427 C CA . ARG B 1 40 ? 21.870 -7.845 -1.449 1.00 14.63 23 ARG B CA 1
ATOM 1428 C C . ARG B 1 40 ? 22.820 -6.927 -0.665 1.00 17.01 23 ARG B C 1
ATOM 1429 O O . ARG B 1 40 ? 22.992 -7.074 0.548 1.00 18.33 23 ARG B O 1
ATOM 1437 N N . ASP B 1 41 ? 23.432 -5.980 -1.365 1.00 15.65 24 ASP B N 1
ATOM 1438 C CA . ASP B 1 41 ? 24.385 -5.064 -0.760 1.00 16.76 24 ASP B CA 1
ATOM 1439 C C . ASP B 1 41 ? 23.681 -4.098 0.192 1.00 17.92 24 ASP B C 1
ATOM 1440 O O . ASP B 1 41 ? 24.190 -3.810 1.280 1.00 22.98 24 ASP B O 1
ATOM 1445 N N . LEU B 1 42 ? 22.513 -3.609 -0.219 1.00 17.30 25 LEU B N 1
ATOM 1446 C CA . LEU B 1 42 ? 21.725 -2.718 0.627 1.00 17.47 25 LEU B CA 1
ATOM 1447 C C . LEU B 1 42 ? 21.301 -3.433 1.901 1.00 18.10 25 LEU B C 1
ATOM 1448 O O . LEU B 1 42 ? 21.362 -2.860 2.992 1.00 21.32 25 LEU B O 1
ATOM 1453 N N . ALA B 1 43 ? 20.850 -4.674 1.753 1.00 21.84 26 ALA B N 1
ATOM 1454 C CA . ALA B 1 43 ? 20.405 -5.479 2.892 1.00 18.07 26 ALA B CA 1
ATOM 1455 C C . ALA B 1 43 ? 21.550 -5.759 3.868 1.00 20.47 26 ALA B C 1
ATOM 1456 O O . ALA B 1 43 ? 21.375 -5.673 5.085 1.00 23.55 26 ALA B O 1
ATOM 1458 N N . ALA B 1 44 ? 22.723 -6.070 3.324 1.00 22.84 27 ALA B N 1
ATOM 1459 C CA . ALA B 1 44 ? 23.909 -6.321 4.132 1.00 20.33 27 ALA B CA 1
ATOM 1460 C C . ALA B 1 44 ? 24.222 -5.103 4.996 1.00 21.61 27 ALA B C 1
ATOM 1461 O O . ALA B 1 44 ? 24.489 -5.230 6.181 1.00 26.59 27 ALA B O 1
ATOM 1463 N N . LYS B 1 45 ? 24.166 -3.926 4.384 1.00 24.16 28 LYS B N 1
ATOM 1464 C CA . LYS B 1 45 ? 24.474 -2.679 5.075 1.00 22.63 28 LYS B CA 1
ATOM 1465 C C . LYS B 1 45 ? 23.446 -2.347 6.153 1.00 23.40 28 LYS B C 1
ATOM 1466 O O . LYS B 1 45 ? 23.765 -1.641 7.110 1.00 26.16 28 LYS B O 1
ATOM 1472 N N . LYS B 1 46 ? 22.224 -2.858 6.012 1.00 24.68 29 LYS B N 1
ATOM 1473 C CA . LYS B 1 46 ? 21.202 -2.669 7.047 1.00 26.26 29 LYS B CA 1
ATOM 1474 C C . LYS B 1 46 ? 21.289 -3.750 8.109 1.00 29.06 29 LYS B C 1
ATOM 1475 O O . LYS B 1 46 ? 20.516 -3.759 9.068 1.00 33.21 29 LYS B O 1
ATOM 1481 N N . GLY B 1 47 ? 22.234 -4.664 7.939 1.00 30.64 30 GLY B N 1
ATOM 1482 C CA . GLY B 1 47 ? 22.399 -5.763 8.873 1.00 28.30 30 GLY B CA 1
ATOM 1483 C C . GLY B 1 47 ? 21.277 -6.776 8.761 1.00 30.22 30 GLY B C 1
ATOM 1484 O O . GLY B 1 47 ? 20.889 -7.382 9.754 1.00 30.90 30 GLY B O 1
ATOM 1485 N N . LEU B 1 48 ? 20.762 -6.967 7.548 1.00 26.48 31 LEU B N 1
ATOM 1486 C CA . LEU B 1 48 ? 19.595 -7.823 7.347 1.00 24.60 31 LEU B CA 1
ATOM 1487 C C . LEU B 1 48 ? 19.942 -9.101 6.607 1.00 24.58 31 LEU B C 1
ATOM 1488 O O . LEU B 1 48 ? 19.049 -9.817 6.156 1.00 23.73 31 LEU B O 1
ATOM 1493 N N . GLU B 1 49 ? 21.234 -9.394 6.491 1.00 27.26 32 GLU B N 1
ATOM 1494 C CA . GLU B 1 49 ? 21.674 -10.527 5.682 1.00 27.20 32 GLU B CA 1
ATOM 1495 C C . GLU B 1 49 ? 21.263 -11.875 6.271 1.00 28.74 32 GLU B C 1
ATOM 1496 O O . GLU B 1 49 ? 21.218 -12.882 5.561 1.00 39.11 32 GLU B O 1
ATOM 1502 N N . GLY B 1 50 ? 20.941 -11.893 7.558 1.00 29.82 33 GLY B N 1
ATOM 1503 C CA . GLY B 1 50 ? 20.452 -13.104 8.191 1.00 34.92 33 GLY B CA 1
ATOM 1504 C C . GLY B 1 50 ? 18.936 -13.204 8.180 1.00 37.12 33 GLY B C 1
ATOM 1505 O O . GLY B 1 50 ? 18.368 -14.156 8.724 1.00 40.24 33 GLY B O 1
ATOM 1506 N N . LYS B 1 51 ? 18.283 -12.225 7.559 1.00 25.47 34 LYS B N 1
ATOM 1507 C CA . LYS B 1 51 ? 16.821 -12.129 7.572 1.00 25.25 34 LYS B CA 1
ATOM 1508 C C . LYS B 1 51 ? 16.186 -12.075 6.173 1.00 25.55 34 LYS B C 1
ATOM 1509 O O . LYS B 1 51 ? 14.999 -12.368 6.003 1.00 24.62 34 LYS B O 1
ATOM 1515 N N . ILE B 1 52 ? 16.965 -11.691 5.170 1.00 19.67 35 ILE B N 1
ATOM 1516 C CA . ILE B 1 52 ? 16.424 -11.575 3.822 1.00 20.52 35 ILE B CA 1
ATOM 1517 C C . ILE B 1 52 ? 17.457 -12.041 2.801 1.00 23.84 35 ILE B C 1
ATOM 1518 O O . ILE B 1 52 ? 18.653 -11.799 2.957 1.00 27.17 35 ILE B O 1
ATOM 1523 N N . LYS B 1 53 ? 16.996 -12.765 1.789 1.00 19.62 36 LYS B N 1
ATOM 1524 C CA . LYS B 1 53 ? 17.900 -13.329 0.797 1.00 18.19 36 LYS B CA 1
ATOM 1525 C C . LYS 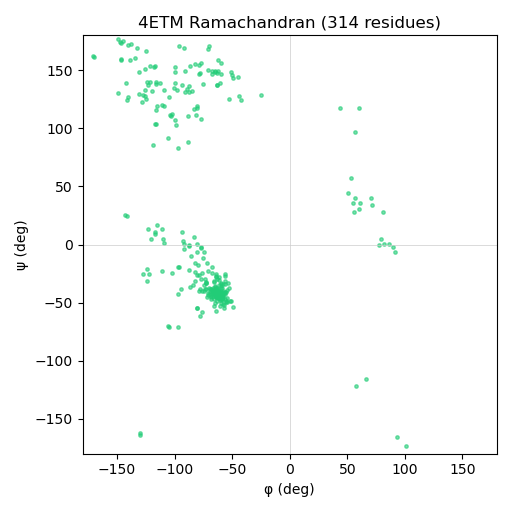B 1 53 ? 17.369 -12.989 -0.570 1.00 18.99 36 LYS B C 1
ATOM 1526 O O . LYS B 1 53 ? 16.160 -12.873 -0.757 1.00 21.93 36 LYS B O 1
ATOM 1532 N N . ALA B 1 54 ? 18.279 -12.811 -1.518 1.00 16.67 37 ALA B N 1
ATOM 1533 C CA . ALA B 1 54 ? 17.908 -12.454 -2.880 1.00 16.18 37 ALA B CA 1
ATOM 1534 C C . ALA B 1 54 ? 18.488 -13.414 -3.911 1.00 16.53 37 ALA B C 1
ATOM 1535 O O . ALA B 1 54 ? 19.536 -14.056 -3.690 1.00 16.27 37 ALA B O 1
ATOM 1537 N N . ASP B 1 55 ? 17.761 -13.536 -5.020 1.00 13.48 38 ASP B N 1
ATOM 1538 C CA . ASP B 1 55 ? 18.198 -14.323 -6.177 1.00 14.20 38 ASP B CA 1
ATOM 1539 C C . ASP B 1 55 ? 17.657 -13.631 -7.421 1.00 10.81 38 ASP B C 1
ATOM 1540 O O . ASP B 1 55 ? 16.889 -12.663 -7.328 1.00 13.60 38 ASP B O 1
ATOM 1545 N N . SER B 1 56 ? 18.045 -14.103 -8.598 1.00 12.89 39 SER B N 1
ATOM 1546 C CA . SER B 1 56 ? 17.431 -13.584 -9.816 1.00 9.99 39 SER B CA 1
ATOM 1547 C C . SER B 1 56 ? 17.200 -14.714 -10.801 1.00 13.32 39 SER B C 1
ATOM 1548 O O . SER B 1 56 ? 17.653 -15.808 -10.581 1.00 15.16 39 SER B O 1
ATOM 1551 N N . ALA B 1 57 ? 16.509 -14.460 -11.889 1.00 10.19 40 ALA B N 1
ATOM 1552 C CA . ALA B 1 57 ? 16.264 -15.498 -12.878 1.00 11.20 40 ALA B CA 1
ATOM 1553 C C . ALA B 1 57 ? 15.674 -14.812 -14.074 1.00 13.93 40 ALA B C 1
ATOM 1554 O O . ALA B 1 57 ? 15.165 -13.702 -13.968 1.00 13.92 40 ALA B O 1
ATOM 1556 N N . GLY B 1 58 ? 15.735 -15.483 -15.216 1.00 12.87 41 GLY B N 1
ATOM 1557 C CA . GLY B 1 58 ? 15.226 -14.902 -16.444 1.00 11.11 41 GLY B CA 1
ATOM 1558 C C . GLY B 1 58 ? 14.092 -15.680 -17.060 1.00 10.05 41 GLY B C 1
ATOM 1559 O O . GLY B 1 58 ? 13.962 -16.873 -16.873 1.00 13.43 41 GLY B O 1
ATOM 1560 N N . ILE B 1 59 ? 13.250 -14.972 -17.798 1.00 9.71 42 ILE B N 1
ATOM 1561 C CA . ILE B 1 59 ? 12.222 -15.627 -18.578 1.00 11.52 42 ILE B CA 1
ATOM 1562 C C . ILE B 1 59 ? 12.818 -16.512 -19.681 1.00 14.02 42 ILE B C 1
ATOM 1563 O O . ILE B 1 59 ? 12.362 -17.645 -19.883 1.00 14.55 42 ILE B O 1
ATOM 1568 N N . GLY B 1 60 ? 13.828 -15.999 -20.382 1.00 10.91 43 GLY B N 1
ATOM 1569 C CA . GLY B 1 60 ? 14.437 -16.721 -21.491 1.00 12.25 43 GLY B CA 1
ATOM 1570 C C . GLY B 1 60 ? 15.626 -17.578 -21.073 1.00 12.39 43 GLY B C 1
ATOM 1571 O O . GLY B 1 60 ? 16.120 -17.467 -19.958 1.00 12.87 43 GLY B O 1
ATOM 1572 N N . GLY B 1 61 ? 16.097 -18.429 -21.978 1.00 14.53 44 GLY B N 1
ATOM 1573 C CA . GLY B 1 61 ? 17.145 -19.373 -21.639 1.00 16.90 44 GLY B CA 1
ATOM 1574 C C . GLY B 1 61 ? 18.441 -19.291 -22.423 1.00 16.51 44 GLY B C 1
ATOM 1575 O O . GLY B 1 61 ? 19.312 -20.123 -22.214 1.00 15.84 44 GLY B O 1
ATOM 1576 N N . TRP B 1 62 ? 18.577 -18.295 -23.302 1.00 12.50 45 TRP B N 1
ATOM 1577 C CA . TRP B 1 62 ? 19.780 -18.161 -24.113 1.00 12.23 45 TRP B CA 1
ATOM 1578 C C . TRP B 1 62 ? 21.057 -18.073 -23.298 1.00 12.38 45 TRP B C 1
ATOM 1579 O O . TRP B 1 62 ? 22.112 -18.500 -23.742 1.00 16.84 45 TRP B O 1
ATOM 1590 N N . HIS B 1 63 ? 20.958 -17.506 -22.101 1.00 11.70 46 HIS B N 1
ATOM 1591 C CA . HIS B 1 63 ? 22.152 -17.159 -21.366 1.00 11.87 46 HIS B CA 1
ATOM 1592 C C . HIS B 1 63 ? 22.404 -18.013 -20.138 1.00 14.63 46 HIS B C 1
ATOM 1593 O O . HIS B 1 63 ? 23.350 -17.743 -19.412 1.00 15.16 46 HIS B O 1
ATOM 1600 N N . ILE B 1 64 ? 21.576 -19.039 -19.929 1.00 12.19 47 ILE B N 1
ATOM 1601 C CA . ILE B 1 64 ? 21.691 -19.915 -18.767 1.00 14.17 47 ILE B CA 1
ATOM 1602 C C . ILE B 1 64 ? 23.140 -20.321 -18.495 1.00 14.39 47 ILE B C 1
ATOM 1603 O O . ILE B 1 64 ? 23.861 -20.774 -19.387 1.00 17.75 47 ILE B O 1
ATOM 1608 N N . GLY B 1 65 ? 23.567 -20.121 -17.256 1.00 13.98 48 GLY B N 1
ATOM 1609 C CA . GLY B 1 65 ? 24.883 -20.559 -16.818 1.00 15.31 48 GLY B CA 1
ATOM 1610 C C . GLY B 1 65 ? 25.991 -19.538 -17.016 1.00 18.63 48 GLY B C 1
ATOM 1611 O O . GLY B 1 65 ? 27.145 -19.783 -16.640 1.00 22.33 48 GLY B O 1
ATOM 1612 N N . ASN B 1 66 ? 25.653 -18.385 -17.594 1.00 16.25 49 ASN B N 1
ATOM 1613 C CA . ASN B 1 66 ? 26.659 -17.367 -17.880 1.00 16.92 49 ASN B CA 1
ATOM 1614 C C . ASN B 1 66 ? 26.684 -16.257 -16.832 1.00 17.15 49 ASN B C 1
ATOM 1615 O O . ASN B 1 66 ? 25.664 -15.995 -16.195 1.00 17.89 49 ASN B O 1
ATOM 1620 N N . PRO B 1 67 ? 27.848 -15.607 -16.641 1.00 20.98 50 PRO B N 1
ATOM 1621 C CA . PRO B 1 67 ? 27.943 -14.496 -15.684 1.00 17.43 50 PRO B CA 1
ATOM 1622 C C . PRO B 1 67 ? 27.194 -13.276 -16.209 1.00 18.65 50 PRO B C 1
ATOM 1623 O O . PRO B 1 67 ? 26.809 -13.259 -17.380 1.00 19.09 50 PRO B O 1
ATOM 1627 N N . PRO B 1 68 ? 26.982 -12.262 -15.361 1.00 17.18 51 PRO B N 1
ATOM 1628 C CA . PRO B 1 68 ? 26.228 -11.105 -15.852 1.00 17.02 51 PRO B CA 1
ATOM 1629 C C . PRO B 1 68 ? 26.907 -10.428 -17.053 1.00 15.12 51 PRO B C 1
ATOM 1630 O O . PRO B 1 68 ? 28.113 -10.583 -17.230 1.00 16.86 51 PRO B O 1
ATOM 1634 N N . HIS B 1 69 ? 26.123 -9.717 -17.864 1.00 13.63 52 HIS B N 1
ATOM 1635 C CA . HIS B 1 69 ? 26.631 -8.941 -18.997 1.00 16.00 52 HIS B CA 1
ATOM 1636 C C . HIS B 1 69 ? 27.801 -8.042 -18.574 1.00 15.61 52 HIS B C 1
ATOM 1637 O O . HIS B 1 69 ? 27.837 -7.550 -17.443 1.00 15.33 52 HIS B O 1
ATOM 1644 N N . GLU B 1 70 ? 28.764 -7.840 -19.471 1.00 20.71 53 GLU B N 1
ATOM 1645 C CA . GLU B 1 70 ? 29.907 -6.973 -19.187 1.00 19.75 53 GLU B CA 1
ATOM 1646 C C . GLU B 1 70 ? 29.488 -5.573 -18.733 1.00 16.19 53 GLU B C 1
ATOM 1647 O O . GLU B 1 70 ? 30.175 -4.950 -17.928 1.00 21.37 53 GLU B O 1
ATOM 1649 N N . GLY B 1 71 ? 28.366 -5.085 -19.257 1.00 21.80 54 GLY B N 1
ATOM 1650 C CA . GLY B 1 71 ? 27.866 -3.762 -18.917 1.00 16.81 54 GLY B CA 1
ATOM 1651 C C . GLY B 1 71 ? 27.439 -3.694 -17.461 1.00 15.68 54 GLY B C 1
ATOM 1652 O O . GLY B 1 71 ? 27.628 -2.682 -16.780 1.00 17.96 54 GLY B O 1
ATOM 1653 N N . THR B 1 72 ? 26.857 -4.784 -16.987 1.00 15.79 55 THR B N 1
ATOM 1654 C CA . THR B 1 72 ? 26.414 -4.872 -15.603 1.00 13.21 55 THR B CA 1
ATOM 1655 C C . THR B 1 72 ? 27.604 -5.102 -14.674 1.00 15.84 55 THR B C 1
ATOM 1656 O O . THR B 1 72 ? 27.675 -4.500 -13.608 1.00 18.53 55 THR B O 1
ATOM 1660 N N . GLN B 1 73 ? 28.548 -5.937 -15.100 1.00 20.03 56 GLN B N 1
ATOM 1661 C CA . GLN B 1 73 ? 29.787 -6.149 -14.350 1.00 16.24 56 GLN B CA 1
ATOM 1662 C C . GLN B 1 73 ? 30.520 -4.839 -14.130 1.00 17.44 56 GLN B C 1
ATOM 1663 O O . GLN B 1 73 ? 31.031 -4.574 -13.039 1.00 19.74 56 GLN B O 1
ATOM 1669 N N . GLU B 1 74 ? 30.558 -4.008 -15.166 1.00 19.90 57 GLU B N 1
ATOM 1670 C CA . GLU B 1 74 ? 31.251 -2.723 -15.078 1.00 21.72 57 GLU B CA 1
ATOM 1671 C C . GLU B 1 74 ? 30.555 -1.785 -14.099 1.00 19.76 57 GLU B C 1
ATOM 1672 O O . GLU B 1 74 ? 31.220 -1.072 -13.334 1.00 25.17 57 GLU B O 1
ATOM 1678 N N . ILE B 1 75 ? 29.225 -1.790 -14.121 1.00 19.42 58 ILE B N 1
ATOM 1679 C CA . ILE B 1 75 ? 28.454 -0.937 -13.222 1.00 19.24 58 ILE B CA 1
ATOM 1680 C C . ILE B 1 75 ? 28.682 -1.354 -11.774 1.00 17.72 58 ILE B C 1
ATOM 1681 O O . ILE B 1 75 ? 28.996 -0.525 -10.918 1.00 26.06 58 ILE B O 1
ATOM 1686 N N . LEU B 1 76 ? 28.532 -2.645 -11.512 1.00 24.96 59 LEU B N 1
ATOM 1687 C CA . LEU B 1 76 ? 28.685 -3.169 -10.162 1.00 20.62 59 LEU B CA 1
ATOM 1688 C C . LEU B 1 76 ? 30.092 -2.909 -9.625 1.00 25.31 59 LEU B C 1
ATOM 1689 O O . LEU B 1 76 ? 30.265 -2.455 -8.491 1.00 22.45 59 LEU B O 1
ATOM 1694 N N . ARG B 1 77 ? 31.087 -3.185 -10.459 1.00 21.23 60 ARG B N 1
ATOM 1695 C CA . ARG B 1 77 ? 32.482 -2.925 -10.118 1.00 25.81 60 ARG B CA 1
ATOM 1696 C C . ARG B 1 77 ? 32.692 -1.497 -9.615 1.00 26.01 60 ARG B C 1
ATOM 1697 O O . ARG B 1 77 ? 33.312 -1.293 -8.576 1.00 27.76 60 ARG B O 1
ATOM 1705 N N . ARG B 1 78 ? 32.162 -0.513 -10.341 1.00 26.40 61 ARG B N 1
ATOM 1706 C CA . ARG B 1 78 ? 32.317 0.889 -9.940 1.00 28.52 61 ARG B CA 1
ATOM 1707 C C . ARG B 1 78 ? 31.516 1.278 -8.694 1.00 25.98 61 ARG B C 1
ATOM 1708 O O . ARG B 1 78 ? 31.860 2.243 -8.013 1.00 32.18 61 ARG B O 1
ATOM 1716 N N . GLU B 1 79 ? 30.456 0.532 -8.400 1.00 26.23 62 GLU B N 1
ATOM 1717 C CA . GLU B 1 79 ? 29.716 0.708 -7.149 1.00 29.52 62 GLU B CA 1
ATOM 1718 C C . GLU B 1 79 ? 30.454 0.020 -6.011 1.00 25.13 62 GLU B C 1
ATOM 1719 O O . GLU B 1 79 ? 30.201 0.299 -4.840 1.00 27.45 62 GLU B O 1
ATOM 1725 N N . GLY B 1 80 ? 31.368 -0.877 -6.362 1.00 25.35 63 GLY B N 1
ATOM 1726 C CA . GLY B 1 80 ? 32.095 -1.647 -5.370 1.00 25.15 63 GLY B CA 1
ATOM 1727 C C . GLY B 1 80 ? 31.277 -2.821 -4.864 1.00 23.71 63 GLY B C 1
ATOM 1728 O O . GLY B 1 80 ? 31.462 -3.267 -3.730 1.00 23.53 63 GLY B O 1
ATOM 1729 N N . ILE B 1 81 ? 30.379 -3.321 -5.708 1.00 26.73 64 ILE B N 1
ATOM 1730 C CA . ILE B 1 81 ? 29.488 -4.413 -5.336 1.00 20.68 64 ILE B CA 1
ATOM 1731 C C . ILE B 1 81 ? 29.906 -5.731 -5.963 1.00 23.20 64 ILE B C 1
ATOM 1732 O O . ILE B 1 81 ? 30.079 -5.824 -7.181 1.00 22.53 64 ILE B O 1
ATOM 1737 N N . SER B 1 82 ? 30.059 -6.750 -5.126 1.00 24.66 65 SER B N 1
ATOM 1738 C CA . SER B 1 82 ? 30.425 -8.079 -5.593 1.00 27.62 65 SER B CA 1
ATOM 1739 C C . SER B 1 82 ? 29.293 -8.764 -6.350 1.00 26.42 65 SER B C 1
ATOM 1740 O O . SER B 1 82 ? 28.118 -8.508 -6.100 1.00 29.84 65 SER B O 1
ATOM 1743 N N . PHE B 1 83 ? 29.671 -9.622 -7.289 1.00 33.43 66 PHE B N 1
ATOM 1744 C CA . PHE B 1 83 ? 28.724 -10.472 -7.990 1.00 28.52 66 PHE B CA 1
ATOM 1745 C C . PHE B 1 83 ? 29.324 -11.850 -8.209 1.00 28.39 66 PHE B C 1
ATOM 1746 O O . PHE B 1 83 ? 28.931 -12.571 -9.135 1.00 26.83 66 PHE B O 1
ATOM 1754 N N . ASP B 1 84 ? 30.276 -12.214 -7.354 1.00 31.64 67 ASP B N 1
ATOM 1755 C CA . ASP B 1 84 ? 30.948 -13.502 -7.468 1.00 34.11 67 ASP B CA 1
ATOM 1756 C C . ASP B 1 84 ? 29.940 -14.632 -7.339 1.00 24.11 67 ASP B C 1
ATOM 1757 O O . ASP B 1 84 ? 29.020 -14.557 -6.531 1.00 27.29 67 ASP B O 1
ATOM 1762 N N . GLY B 1 85 ? 30.098 -15.662 -8.162 1.00 27.42 68 GLY B N 1
ATOM 1763 C CA . GLY B 1 85 ? 29.228 -16.824 -8.101 1.00 34.49 68 GLY B CA 1
ATOM 1764 C C . GLY B 1 85 ? 27.847 -16.660 -8.724 1.00 29.77 68 GLY B C 1
ATOM 1765 O O . GLY B 1 85 ? 27.040 -17.597 -8.713 1.00 34.83 68 GLY B O 1
ATOM 1766 N N . MET B 1 86 ? 27.557 -15.480 -9.264 1.00 19.71 69 MET B N 1
ATOM 1767 C CA . MET B 1 86 ? 26.254 -15.245 -9.875 1.00 19.92 69 MET B CA 1
ATOM 1768 C C . MET B 1 86 ? 26.323 -15.683 -11.334 1.00 18.21 69 MET B C 1
ATOM 1769 O O . MET B 1 86 ? 27.264 -15.331 -12.042 1.00 24.02 69 MET B O 1
ATOM 1774 N N . LEU B 1 87 ? 25.344 -16.474 -11.770 1.00 20.51 70 LEU B N 1
ATOM 1775 C CA . LEU B 1 87 ? 25.333 -17.031 -13.130 1.00 16.49 70 LEU B CA 1
ATOM 1776 C C . LEU B 1 87 ? 23.905 -17.208 -13.583 1.00 20.84 70 LEU B C 1
ATOM 1777 O O . LEU B 1 87 ? 23.171 -17.876 -12.890 1.00 35.81 70 LEU B O 1
ATOM 1782 N N . ALA B 1 88 ? 23.535 -16.739 -14.769 1.00 11.90 71 ALA B N 1
ATOM 1783 C CA . ALA B 1 88 ? 22.139 -16.804 -15.248 1.00 14.18 71 ALA B CA 1
ATOM 1784 C C . ALA B 1 88 ? 21.384 -18.138 -15.043 1.00 15.99 71 ALA B C 1
ATOM 1785 O O . ALA B 1 88 ? 21.965 -19.218 -15.157 1.00 15.31 71 ALA B O 1
ATOM 1787 N N . ARG B 1 89 ? 20.089 -18.042 -14.753 1.00 14.01 72 ARG B N 1
ATOM 1788 C CA . ARG B 1 89 ? 19.219 -19.206 -14.718 1.00 11.78 72 ARG B CA 1
ATOM 1789 C C . ARG B 1 89 ? 17.813 -18.824 -15.177 1.00 16.32 72 ARG B C 1
ATOM 1790 O O . ARG B 1 89 ? 17.435 -17.649 -15.190 1.00 14.31 72 ARG B O 1
ATOM 1798 N N . GLN B 1 90 ? 17.054 -19.821 -15.600 1.00 13.94 73 GLN B N 1
ATOM 1799 C CA . GLN B 1 90 ? 15.723 -19.580 -16.127 1.00 10.61 73 GLN B CA 1
ATOM 1800 C C . GLN B 1 90 ? 14.706 -19.836 -15.020 1.00 13.86 73 GLN B C 1
ATOM 1801 O O . GLN B 1 90 ? 14.782 -20.840 -14.322 1.00 17.61 73 GLN B O 1
ATOM 1807 N N . VAL B 1 91 ? 13.770 -18.910 -14.862 1.00 13.82 74 VAL B N 1
ATOM 1808 C CA . VAL B 1 91 ? 12.714 -19.042 -13.874 1.00 13.28 74 VAL B CA 1
ATOM 1809 C C . VAL B 1 91 ? 11.886 -20.309 -14.138 1.00 17.24 74 VAL B C 1
ATOM 1810 O O . VAL B 1 91 ? 11.736 -20.743 -15.276 1.00 18.75 74 VAL B O 1
ATOM 1814 N N . SER B 1 92 ? 11.391 -20.923 -13.068 1.00 19.95 75 SER B N 1
ATOM 1815 C CA . SER B 1 92 ? 10.538 -22.096 -13.180 1.00 22.63 75 SER B CA 1
ATOM 1816 C C . SER B 1 92 ? 9.250 -21.823 -12.437 1.00 18.11 75 SER B C 1
ATOM 1817 O O . SER B 1 92 ? 9.171 -20.877 -11.664 1.00 17.51 75 SER B O 1
ATOM 1820 N N . GLU B 1 93 ? 8.247 -22.663 -12.662 1.00 19.20 76 GLU B N 1
ATOM 1821 C CA . GLU B 1 93 ? 6.995 -22.554 -11.932 1.00 22.21 76 GLU B CA 1
ATOM 1822 C C . GLU B 1 93 ? 7.226 -22.661 -10.421 1.00 14.86 76 GLU B C 1
ATOM 1823 O O . GLU B 1 93 ? 6.641 -21.909 -9.634 1.00 19.39 76 GLU B O 1
ATOM 1829 N N . GLN B 1 94 ? 8.113 -23.561 -10.011 1.00 17.98 77 GLN B N 1
ATOM 1830 C CA . GLN B 1 94 ? 8.400 -23.721 -8.580 1.00 18.10 77 GLN B CA 1
ATOM 1831 C C . GLN B 1 94 ? 8.889 -22.430 -7.898 1.00 15.04 77 GLN B C 1
ATOM 1832 O O . GLN B 1 94 ? 8.573 -22.181 -6.724 1.00 16.40 77 GLN B O 1
ATOM 1838 N N . ASP B 1 95 ? 9.637 -21.610 -8.635 1.00 16.49 78 ASP B N 1
ATOM 1839 C CA . ASP B 1 95 ? 10.096 -20.319 -8.145 1.00 16.84 78 ASP B CA 1
ATOM 1840 C C . ASP B 1 95 ? 8.938 -19.469 -7.621 1.00 16.22 78 ASP B C 1
ATOM 1841 O O . ASP B 1 95 ? 9.089 -18.742 -6.630 1.00 19.11 78 ASP B O 1
ATOM 1846 N N . LEU B 1 96 ? 7.795 -19.556 -8.297 1.00 15.06 79 LEU B N 1
ATOM 1847 C CA . LEU B 1 96 ? 6.600 -18.811 -7.900 1.00 22.98 79 LEU B CA 1
ATOM 1848 C C . LEU B 1 96 ? 6.148 -19.172 -6.496 1.00 21.37 79 LEU B C 1
ATOM 1849 O O . LEU B 1 96 ? 5.646 -18.329 -5.778 1.00 23.80 79 LEU B O 1
ATOM 1854 N N . ASP B 1 97 ? 6.333 -20.429 -6.114 1.00 19.28 80 ASP B N 1
ATOM 1855 C CA . ASP B 1 97 ? 5.964 -20.891 -4.772 1.00 23.84 80 ASP B CA 1
ATOM 1856 C C . ASP B 1 97 ? 7.046 -20.609 -3.727 1.00 22.00 80 ASP B C 1
ATOM 1857 O O . ASP B 1 97 ? 6.751 -20.332 -2.560 1.00 24.04 80 ASP B O 1
ATOM 1862 N N . ASP B 1 98 ? 8.302 -20.690 -4.148 1.00 17.53 81 ASP B N 1
ATOM 1863 C CA . ASP B 1 98 ? 9.431 -20.602 -3.220 1.00 20.93 81 ASP B CA 1
ATOM 1864 C C . ASP B 1 98 ? 9.697 -19.190 -2.699 1.00 20.87 81 ASP B C 1
ATOM 1865 O O . ASP B 1 98 ? 10.030 -19.011 -1.519 1.00 30.52 81 ASP B O 1
ATOM 1870 N N . PHE B 1 99 ? 9.567 -18.198 -3.577 1.00 19.06 82 PHE B N 1
ATOM 1871 C CA . PHE B 1 99 ? 9.956 -16.828 -3.258 1.00 14.13 82 PHE B CA 1
ATOM 1872 C C . PHE B 1 99 ? 8.818 -15.983 -2.742 1.00 14.52 82 PHE B C 1
ATOM 1873 O O . PHE B 1 99 ? 7.739 -16.022 -3.280 1.00 19.23 82 PHE B O 1
ATOM 1881 N N . ASP B 1 100 ? 9.071 -15.194 -1.709 1.00 16.47 83 ASP B N 1
ATOM 1882 C CA . ASP B 1 100 ? 8.007 -14.399 -1.087 1.00 19.14 83 ASP B CA 1
ATOM 1883 C C . ASP B 1 100 ? 7.639 -13.211 -1.956 1.00 18.50 83 ASP B C 1
ATOM 1884 O O . ASP B 1 100 ? 6.472 -12.807 -2.003 1.00 18.37 83 ASP B O 1
ATOM 1889 N N . TYR B 1 101 ? 8.650 -12.658 -2.625 1.00 13.83 84 TYR B N 1
ATOM 1890 C CA . TYR B 1 101 ? 8.476 -11.526 -3.520 1.00 17.29 84 TYR B CA 1
ATOM 1891 C C . TYR B 1 101 ? 9.084 -11.878 -4.858 1.00 15.40 84 TYR B C 1
ATOM 1892 O O . TYR B 1 101 ? 10.222 -12.346 -4.922 1.00 15.53 84 TYR B O 1
ATOM 1901 N N . ILE B 1 102 ? 8.308 -11.684 -5.921 1.00 11.97 85 ILE B N 1
ATOM 1902 C CA . ILE B 1 102 ? 8.801 -11.867 -7.282 1.00 13.00 85 ILE B CA 1
ATOM 1903 C C . ILE B 1 102 ? 8.734 -10.508 -7.944 1.00 11.59 85 ILE B C 1
ATOM 1904 O O . ILE B 1 102 ? 7.653 -9.924 -8.114 1.00 14.06 85 ILE B O 1
ATOM 1909 N N . ILE B 1 103 ? 9.906 -9.995 -8.286 1.00 12.98 86 ILE B N 1
ATOM 1910 C CA . ILE B 1 103 ? 10.043 -8.611 -8.679 1.00 13.57 86 ILE B CA 1
ATOM 1911 C C . ILE B 1 103 ? 10.511 -8.509 -10.124 1.00 11.37 86 ILE B C 1
ATOM 1912 O O . ILE B 1 103 ? 11.697 -8.725 -10.439 1.00 10.76 86 ILE B O 1
ATOM 1917 N N . ALA B 1 104 ? 9.561 -8.184 -11.005 1.00 10.52 87 ALA B N 1
ATOM 1918 C CA . ALA B 1 104 ? 9.818 -8.104 -12.441 1.00 9.96 87 ALA B CA 1
ATOM 1919 C C . ALA B 1 104 ? 10.424 -6.767 -12.799 1.00 12.78 87 ALA B C 1
ATOM 1920 O O . ALA B 1 104 ? 10.199 -5.766 -12.113 1.00 12.79 87 ALA B O 1
ATOM 1922 N N . MET B 1 105 ? 11.157 -6.739 -13.904 1.00 10.16 88 MET B N 1
ATOM 1923 C CA . MET B 1 105 ? 11.741 -5.488 -14.360 1.00 9.66 88 MET B CA 1
ATOM 1924 C C . MET B 1 105 ? 10.791 -4.680 -15.241 1.00 9.80 88 MET B C 1
ATOM 1925 O O . MET B 1 105 ? 10.759 -3.456 -15.165 1.00 11.79 88 MET B O 1
ATOM 1930 N N . ASP B 1 106 ? 10.001 -5.373 -16.062 1.00 11.25 89 ASP B N 1
ATOM 1931 C CA . ASP B 1 106 ? 9.104 -4.691 -17.000 1.00 12.69 89 ASP B CA 1
ATOM 1932 C C . ASP B 1 106 ? 7.793 -5.436 -17.209 1.00 9.60 89 ASP B C 1
ATOM 1933 O O . ASP B 1 106 ? 7.619 -6.547 -16.696 1.00 11.01 89 ASP B O 1
ATOM 1938 N N . ALA B 1 107 ? 6.885 -4.825 -17.961 1.00 13.91 90 ALA B N 1
ATOM 1939 C CA . ALA B 1 107 ? 5.549 -5.377 -18.168 1.00 12.03 90 ALA B CA 1
ATOM 1940 C C . ALA B 1 107 ? 5.583 -6.698 -18.944 1.00 13.89 90 ALA B C 1
ATOM 1941 O O . ALA B 1 107 ? 4.730 -7.572 -18.722 1.00 11.94 90 ALA B O 1
ATOM 1943 N N . GLU B 1 108 ? 6.546 -6.839 -19.854 1.00 12.49 91 GLU B N 1
ATOM 1944 C CA . GLU B 1 108 ? 6.689 -8.099 -20.581 1.00 11.98 91 GLU B CA 1
ATOM 1945 C C . GLU B 1 108 ? 6.979 -9.203 -19.572 1.00 10.67 91 GLU B C 1
ATOM 1946 O O . GLU B 1 108 ? 6.366 -10.270 -19.623 1.00 12.57 91 GLU B O 1
ATOM 1952 N N . ASN B 1 109 ? 7.903 -8.943 -18.643 1.00 9.81 92 ASN B N 1
ATOM 1953 C CA . ASN B 1 109 ? 8.237 -9.931 -17.613 1.00 10.98 92 ASN B CA 1
ATOM 1954 C C . ASN B 1 109 ? 7.006 -10.303 -16.772 1.00 12.11 92 ASN B C 1
ATOM 1955 O O . ASN B 1 109 ? 6.794 -11.465 -16.446 1.00 12.08 92 ASN B O 1
ATOM 1960 N N . ILE B 1 110 ? 6.191 -9.304 -16.429 1.00 10.50 93 ILE B N 1
ATOM 1961 C CA . ILE B 1 110 ? 4.952 -9.547 -15.707 1.00 13.09 93 ILE B CA 1
ATOM 1962 C C . ILE B 1 110 ? 4.019 -10.489 -16.469 1.00 14.42 93 ILE B C 1
ATOM 1963 O O . ILE B 1 110 ? 3.459 -11.437 -15.901 1.00 13.42 93 ILE B O 1
ATOM 1968 N N . GLY B 1 111 ? 3.865 -10.220 -17.761 1.00 10.37 94 GLY B N 1
ATOM 1969 C CA . GLY B 1 111 ? 3.065 -11.078 -18.621 1.00 12.68 94 GLY B CA 1
ATOM 1970 C C . GLY B 1 111 ? 3.583 -12.508 -18.646 1.00 10.49 94 GLY B C 1
ATOM 1971 O O . GLY B 1 111 ? 2.798 -13.463 -18.600 1.00 12.58 94 GLY B O 1
ATOM 1972 N N . SER B 1 112 ? 4.902 -12.654 -18.713 1.00 10.16 95 SER B N 1
ATOM 1973 C CA . SER B 1 112 ? 5.494 -13.987 -18.705 1.00 10.13 95 SER B CA 1
ATOM 1974 C C . SER B 1 112 ? 5.183 -14.725 -17.422 1.00 10.02 95 SER B C 1
ATOM 1975 O O . SER B 1 112 ? 4.827 -15.897 -17.440 1.00 13.67 95 SER B O 1
ATOM 1978 N N . LEU B 1 113 ? 5.330 -14.016 -16.311 1.00 11.18 96 LEU B N 1
ATOM 1979 C CA . LEU B 1 113 ? 5.207 -14.625 -14.987 1.00 11.73 96 LEU B CA 1
ATOM 1980 C C . LEU B 1 113 ? 3.760 -15.003 -14.682 1.00 11.25 96 LEU B C 1
ATOM 1981 O O . LEU B 1 113 ? 3.489 -16.090 -14.173 1.00 13.33 96 LEU B O 1
ATOM 1986 N N . ARG B 1 114 ? 2.828 -14.129 -15.045 1.00 10.76 97 ARG B N 1
ATOM 1987 C CA . ARG B 1 114 ? 1.412 -14.433 -14.826 1.00 12.63 97 ARG B CA 1
ATOM 1988 C C . ARG B 1 114 ? 0.950 -15.615 -15.660 1.00 14.21 97 ARG B C 1
ATOM 1989 O O . ARG B 1 114 ? 0.188 -16.455 -15.175 1.00 15.13 97 ARG B O 1
ATOM 1997 N N . SER B 1 115 ? 1.393 -15.677 -16.915 1.00 13.30 98 SER B N 1
ATOM 1998 C CA . SER B 1 115 ? 1.048 -16.807 -17.782 1.00 11.66 98 SER B CA 1
ATOM 1999 C C . SER B 1 115 ? 1.634 -18.119 -17.237 1.00 15.24 98 SER B C 1
ATOM 2000 O O . SER B 1 115 ? 0.953 -19.159 -17.236 1.00 15.78 98 SER B O 1
ATOM 2003 N N . MET B 1 116 ? 2.880 -18.071 -16.769 1.00 14.19 99 MET B N 1
ATOM 2004 C CA . MET B 1 116 ? 3.519 -19.240 -16.157 1.00 15.22 99 MET B CA 1
ATOM 2005 C C . MET B 1 116 ? 2.730 -19.699 -14.938 1.00 17.52 99 MET B C 1
ATOM 2006 O O . MET B 1 116 ? 2.594 -20.899 -14.679 1.00 21.23 99 MET B O 1
ATOM 2011 N N . ALA B 1 117 ? 2.200 -18.736 -14.198 1.00 17.86 100 ALA B N 1
ATOM 2012 C CA . ALA B 1 117 ? 1.438 -19.025 -12.982 1.00 21.59 100 ALA B CA 1
ATOM 2013 C C . ALA B 1 117 ? -0.007 -19.430 -13.262 1.00 18.47 100 ALA B C 1
ATOM 2014 O O . ALA B 1 117 ? -0.783 -19.693 -12.331 1.00 19.94 100 ALA B O 1
ATOM 2016 N N . GLY B 1 118 ? -0.373 -19.473 -14.540 1.00 14.78 101 GLY B N 1
ATOM 2017 C CA . GLY B 1 118 ? -1.738 -19.751 -14.937 1.00 15.70 101 GLY B CA 1
ATOM 2018 C C . GLY B 1 118 ? -2.711 -18.726 -14.399 1.00 17.84 101 GLY B C 1
ATOM 2019 O O . GLY B 1 118 ? -3.862 -19.050 -14.142 1.00 19.16 101 GLY B O 1
ATOM 2020 N N . PHE B 1 119 ? -2.248 -17.488 -14.233 1.00 18.34 102 PHE B N 1
ATOM 2021 C CA . PHE B 1 119 ? -3.079 -16.388 -13.708 1.00 19.11 102 PHE B CA 1
ATOM 2022 C C . PHE B 1 119 ? -3.710 -16.684 -12.348 1.00 22.24 102 PHE B C 1
ATOM 2023 O O . PHE B 1 119 ? -4.770 -16.154 -12.006 1.00 23.97 102 PHE B O 1
ATOM 2031 N N . LYS B 1 120 ? -3.029 -17.524 -11.580 1.00 14.51 103 LYS B N 1
ATOM 2032 C CA . LYS B 1 120 ? -3.447 -17.857 -10.217 1.00 18.39 103 LYS B CA 1
ATOM 2033 C C . LYS B 1 120 ? -2.334 -17.573 -9.211 1.00 19.86 103 LYS B C 1
ATOM 2034 O O . LYS B 1 120 ? -1.165 -17.837 -9.481 1.00 20.70 103 LYS B O 1
ATOM 2040 N N . ASN B 1 121 ? -2.713 -17.037 -8.052 1.00 20.27 104 ASN B N 1
ATOM 2041 C CA . ASN B 1 121 ? -1.771 -16.720 -6.982 1.00 22.25 104 ASN B CA 1
ATOM 2042 C C . ASN B 1 121 ? -0.620 -15.841 -7.449 1.00 20.70 104 ASN B C 1
ATOM 2043 O O . ASN B 1 121 ? 0.543 -16.224 -7.323 1.00 24.82 104 ASN B O 1
ATOM 2048 N N . THR B 1 122 ? -0.942 -14.672 -7.998 1.00 17.50 105 THR B N 1
ATOM 2049 C CA . THR B 1 122 ? 0.090 -13.790 -8.530 1.00 15.66 105 THR B CA 1
ATOM 2050 C C . THR B 1 122 ? 0.223 -12.458 -7.790 1.00 15.75 105 THR B C 1
ATOM 2051 O O . THR B 1 122 ? 0.932 -11.559 -8.254 1.00 18.25 105 THR B O 1
ATOM 2055 N N A SER B 1 123 ? -0.449 -12.330 -6.646 0.70 19.42 106 SER B N 1
ATOM 2056 N N B SER B 1 123 ? -0.440 -12.351 -6.640 0.30 19.14 106 SER B N 1
ATOM 2057 C CA A SER B 1 123 ? -0.433 -11.083 -5.888 0.70 20.67 106 SER B CA 1
ATOM 2058 C CA B SER B 1 123 ? -0.444 -11.124 -5.848 0.30 20.48 106 SER B CA 1
ATOM 2059 C C A SER B 1 123 ? 0.980 -10.651 -5.493 0.70 20.11 106 SER B C 1
ATOM 2060 C C B SER B 1 123 ? 0.963 -10.669 -5.452 0.30 20.21 106 SER B C 1
ATOM 2061 O O A SER B 1 123 ? 1.227 -9.466 -5.273 0.70 23.97 106 SER B O 1
ATOM 2062 O O B SER B 1 123 ? 1.187 -9.487 -5.196 0.30 22.95 106 SER B O 1
ATOM 2067 N N . HIS B 1 124 ? 1.907 -11.606 -5.406 1.00 15.55 107 HIS B N 1
ATOM 2068 C CA . HIS B 1 124 ? 3.271 -11.307 -4.977 1.00 18.11 107 HIS B CA 1
ATOM 2069 C C . HIS B 1 124 ? 4.205 -10.988 -6.143 1.00 16.84 107 HIS B C 1
ATOM 2070 O O . HIS B 1 124 ? 5.408 -10.823 -5.956 1.00 16.23 107 HIS B O 1
ATOM 2077 N N . ILE B 1 125 ? 3.642 -10.914 -7.344 1.00 17.45 108 ILE B N 1
ATOM 2078 C CA . ILE B 1 125 ? 4.426 -10.602 -8.528 1.00 16.14 108 ILE B CA 1
ATOM 2079 C C . ILE B 1 125 ? 4.161 -9.153 -8.926 1.00 17.37 108 ILE B C 1
ATOM 2080 O O . ILE B 1 125 ? 3.057 -8.822 -9.363 1.00 17.66 108 ILE B O 1
ATOM 2085 N N . LYS B 1 126 ? 5.174 -8.299 -8.775 1.00 13.54 109 LYS B N 1
ATOM 2086 C CA . LYS B 1 126 ? 5.043 -6.860 -9.034 1.00 14.51 109 LYS B CA 1
ATOM 2087 C C . LYS B 1 126 ? 6.278 -6.343 -9.747 1.00 13.02 109 LYS B C 1
ATOM 2088 O O . LYS B 1 126 ? 7.334 -6.982 -9.681 1.00 15.86 109 LYS B O 1
ATOM 2094 N N . ARG B 1 127 ? 6.159 -5.206 -10.434 1.00 13.45 110 ARG B N 1
ATOM 2095 C CA . ARG B 1 127 ? 7.324 -4.572 -11.055 1.00 14.24 110 ARG B CA 1
ATOM 2096 C C . ARG B 1 127 ? 8.161 -3.829 -10.018 1.00 14.22 110 ARG B C 1
ATOM 2097 O O . ARG B 1 127 ? 7.614 -3.278 -9.054 1.00 15.44 110 ARG B O 1
ATOM 2105 N N . LEU B 1 128 ? 9.479 -3.783 -10.230 1.00 12.82 111 LEU B N 1
ATOM 2106 C CA . LEU B 1 128 ? 10.367 -3.063 -9.324 1.00 12.28 111 LEU B CA 1
ATOM 2107 C C . LEU B 1 128 ? 9.934 -1.605 -9.127 1.00 12.11 111 LEU B C 1
ATOM 2108 O O . LEU B 1 128 ? 9.858 -1.122 -7.994 1.00 14.36 111 LEU B O 1
ATOM 2113 N N . LEU B 1 129 ? 9.608 -0.913 -10.212 1.00 13.65 112 LEU B N 1
ATOM 2114 C CA . LEU B 1 129 ? 9.239 0.489 -10.065 1.00 14.32 112 LEU B CA 1
ATOM 2115 C C . LEU B 1 129 ? 7.843 0.704 -9.472 1.00 15.93 112 LEU B C 1
ATOM 2116 O O . LEU B 1 129 ? 7.480 1.835 -9.177 1.00 18.04 112 LEU B O 1
ATOM 2121 N N . ASP B 1 130 ? 7.068 -0.366 -9.286 1.00 16.17 113 ASP B N 1
ATOM 2122 C CA . ASP B 1 130 ? 5.832 -0.261 -8.485 1.00 17.99 113 ASP B CA 1
ATOM 2123 C C . ASP B 1 130 ? 6.133 0.282 -7.089 1.00 20.33 113 ASP B C 1
ATOM 2124 O O . ASP B 1 130 ? 5.269 0.884 -6.450 1.00 25.60 113 ASP B O 1
ATOM 2129 N N . TYR B 1 131 ? 7.353 0.052 -6.612 1.00 17.61 114 TYR B N 1
ATOM 2130 C CA . TYR B 1 131 ? 7.724 0.415 -5.249 1.00 17.84 114 TYR B CA 1
ATOM 2131 C C . TYR B 1 131 ? 8.198 1.846 -5.129 1.00 20.31 114 TYR B C 1
ATOM 2132 O O . TYR B 1 131 ? 8.385 2.362 -4.026 1.00 22.36 114 TYR B O 1
ATOM 2141 N N . VAL B 1 132 ? 8.400 2.489 -6.272 1.00 23.97 115 VAL B N 1
ATOM 2142 C CA . VAL B 1 132 ? 8.864 3.864 -6.276 1.00 27.85 115 VAL B CA 1
ATOM 2143 C C . VAL B 1 132 ? 7.677 4.791 -6.489 1.00 29.05 115 VAL B C 1
ATOM 2144 O O . VAL B 1 132 ? 7.176 4.918 -7.602 1.00 26.16 115 VAL B O 1
ATOM 2148 N N . GLU B 1 133 ? 7.214 5.413 -5.408 1.00 35.46 116 GLU B N 1
ATOM 2149 C CA . GLU B 1 133 ? 6.126 6.378 -5.494 1.00 44.09 116 GLU B CA 1
ATOM 2150 C C . GLU B 1 133 ? 6.583 7.584 -6.296 1.00 45.48 116 GLU B C 1
ATOM 2151 O O . GLU B 1 133 ? 7.760 7.9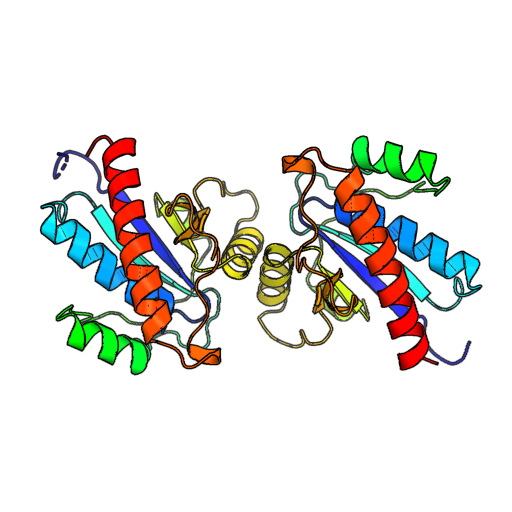54 -6.253 1.00 41.40 116 GLU B O 1
ATOM 2153 N N . ASP B 1 134 ? 5.635 8.204 -6.994 1.00 51.77 117 ASP B N 1
ATOM 2154 C CA . ASP B 1 134 ? 5.923 9.086 -8.122 1.00 55.43 117 ASP B CA 1
ATOM 2155 C C . ASP B 1 134 ? 6.507 8.211 -9.220 1.00 55.25 117 ASP B C 1
ATOM 2156 O O . ASP B 1 134 ? 5.818 7.318 -9.711 1.00 60.75 117 ASP B O 1
ATOM 2158 N N . SER B 1 135 ? 7.771 8.441 -9.571 1.00 51.28 118 SER B N 1
ATOM 2159 C CA . SER B 1 135 ? 8.440 7.695 -10.640 1.00 42.21 118 SER B CA 1
ATOM 2160 C C . SER B 1 135 ? 7.733 7.856 -11.986 1.00 39.12 118 SER B C 1
ATOM 2161 O O . SER B 1 135 ? 6.580 7.460 -12.155 1.00 40.22 118 SER B O 1
ATOM 2164 N N . ASP B 1 136 ? 8.438 8.437 -12.947 1.00 35.39 119 ASP B N 1
ATOM 2165 C CA . ASP B 1 13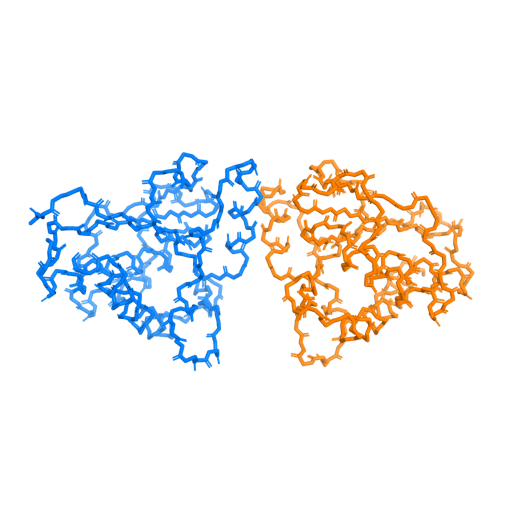6 ? 7.858 8.677 -14.259 1.00 39.89 119 ASP B CA 1
ATOM 2166 C C . ASP B 1 136 ? 7.727 7.364 -15.021 1.00 41.01 119 ASP B C 1
ATOM 2167 O O . ASP B 1 136 ? 6.789 7.168 -15.795 1.00 45.38 119 ASP B O 1
ATOM 2169 N N . LEU B 1 137 ? 8.667 6.457 -14.784 1.00 37.28 120 LEU B N 1
ATOM 2170 C CA . LEU B 1 137 ? 8.696 5.204 -15.518 1.00 37.21 120 LEU B CA 1
ATOM 2171 C C . LEU B 1 137 ? 8.091 4.053 -14.726 1.00 32.34 120 LEU B C 1
ATOM 2172 O O . LEU B 1 137 ? 8.166 4.008 -13.494 1.00 28.31 120 LEU B O 1
ATOM 2177 N N . ALA B 1 138 ? 7.493 3.121 -15.456 1.00 27.55 121 ALA B N 1
ATOM 2178 C CA . ALA B 1 138 ? 6.970 1.895 -14.873 1.00 17.61 121 ALA B CA 1
ATOM 2179 C C . ALA B 1 138 ? 7.898 0.708 -15.133 1.00 15.89 121 ALA B C 1
ATOM 2180 O O . ALA B 1 138 ? 7.870 -0.274 -14.381 1.00 16.32 121 ALA B O 1
ATOM 2182 N N . ASP B 1 139 ? 8.692 0.800 -16.203 1.00 18.07 122 ASP B N 1
ATOM 2183 C CA . ASP B 1 139 ? 9.558 -0.287 -16.662 1.00 15.74 122 ASP B CA 1
ATOM 2184 C C . ASP B 1 139 ? 11.037 0.079 -16.588 1.00 13.11 122 ASP B C 1
ATOM 2185 O O . ASP B 1 139 ? 11.427 1.183 -16.952 1.00 22.23 122 ASP B O 1
ATOM 2190 N N . VAL B 1 140 ? 11.861 -0.868 -16.144 1.00 13.73 123 VAL B N 1
ATOM 2191 C CA . VAL B 1 140 ? 13.309 -0.763 -16.299 1.00 14.47 123 VAL B CA 1
ATOM 2192 C C . VAL B 1 140 ? 13.626 -1.266 -17.708 1.00 12.52 123 VAL B C 1
ATOM 2193 O O . VAL B 1 140 ? 13.357 -2.421 -18.025 1.00 15.46 123 VAL B O 1
ATOM 2197 N N . PRO B 1 141 ? 14.161 -0.388 -18.565 1.00 14.35 124 PRO B N 1
ATOM 2198 C CA . PRO B 1 141 ? 14.444 -0.742 -19.960 1.00 18.04 124 PRO B CA 1
ATOM 2199 C C . PRO B 1 141 ? 15.563 -1.761 -20.072 1.00 14.13 124 PRO B C 1
ATOM 2200 O O . PRO B 1 141 ? 16.467 -1.774 -19.241 1.00 16.36 124 PRO B O 1
ATOM 2204 N N . ASP B 1 142 ? 15.465 -2.626 -21.077 1.00 17.72 125 ASP B N 1
ATOM 2205 C CA . ASP B 1 142 ? 16.422 -3.696 -21.302 1.00 15.32 125 ASP B CA 1
ATOM 2206 C C . ASP B 1 142 ? 17.615 -3.106 -22.027 1.00 13.40 125 ASP B C 1
ATOM 2207 O O . ASP B 1 142 ? 17.504 -2.694 -23.190 1.00 15.19 125 ASP B O 1
ATOM 2212 N N . PRO B 1 143 ? 18.767 -3.043 -21.347 1.00 15.58 126 PRO B N 1
ATOM 2213 C CA . PRO B 1 143 ? 19.969 -2.446 -21.931 1.00 18.43 126 PRO B CA 1
ATOM 2214 C C . PRO B 1 143 ? 20.695 -3.394 -22.856 1.00 14.86 126 PRO B C 1
ATOM 2215 O O . PRO B 1 143 ? 21.647 -2.971 -23.521 1.00 15.86 126 PRO B O 1
ATOM 2219 N N . TYR B 1 144 ? 20.244 -4.646 -22.916 1.00 16.52 127 TYR B N 1
ATOM 2220 C CA . TYR B 1 144 ? 20.760 -5.558 -23.912 1.00 16.56 127 TYR B CA 1
ATOM 2221 C C . TYR B 1 144 ? 20.399 -4.918 -25.238 1.00 23.53 127 TYR B C 1
ATOM 2222 O O . TYR B 1 144 ? 21.166 -4.982 -26.174 1.00 24.25 127 TYR B O 1
ATOM 2231 N N . TYR B 1 145 ? 19.242 -4.250 -25.277 1.00 27.51 128 TYR B N 1
ATOM 2232 C CA . TYR B 1 145 ? 18.784 -3.567 -26.486 1.00 25.88 128 TYR B CA 1
ATOM 2233 C C . TYR B 1 145 ? 19.144 -2.069 -26.564 1.00 27.11 128 TYR B C 1
ATOM 2234 O O . TYR B 1 145 ? 19.465 -1.567 -27.632 1.00 31.17 128 TYR B O 1
ATOM 2243 N N . THR B 1 146 ? 19.080 -1.355 -25.445 1.00 32.15 129 THR B N 1
ATOM 2244 C CA . THR B 1 146 ? 19.358 0.082 -25.457 1.00 22.15 129 THR B CA 1
ATOM 2245 C C . THR B 1 146 ? 20.858 0.401 -25.500 1.00 20.85 129 THR B C 1
ATOM 2246 O O . THR B 1 146 ? 21.291 1.351 -26.173 1.00 27.06 129 THR B O 1
ATOM 2250 N N . GLY B 1 147 ? 21.640 -0.370 -24.750 1.00 20.34 130 GLY B N 1
ATOM 2251 C CA . GLY B 1 147 ? 23.025 -0.035 -24.479 1.00 18.75 130 GLY B CA 1
ATOM 2252 C C . GLY B 1 147 ? 23.130 0.888 -23.272 1.00 18.12 130 GLY B C 1
ATOM 2253 O O . GLY B 1 147 ? 24.220 1.306 -22.887 1.00 19.44 130 GLY B O 1
ATOM 2254 N N . ASN B 1 148 ? 21.988 1.218 -22.680 1.00 17.40 131 ASN B N 1
ATOM 2255 C CA . ASN B 1 148 ? 21.983 2.201 -21.600 1.00 20.21 131 ASN B CA 1
ATOM 2256 C C . ASN B 1 148 ? 22.002 1.568 -20.220 1.00 16.25 131 ASN B C 1
ATOM 2257 O O . ASN B 1 148 ? 20.972 1.427 -19.576 1.00 15.49 131 ASN B O 1
ATOM 2262 N N . PHE B 1 149 ? 23.197 1.214 -19.772 1.00 15.57 132 PHE B N 1
ATOM 2263 C CA . PHE B 1 149 ? 23.361 0.600 -18.467 1.00 14.93 132 PHE B CA 1
ATOM 2264 C C . PHE B 1 149 ? 23.322 1.618 -17.338 1.00 15.13 132 PHE B C 1
ATOM 2265 O O . PHE B 1 149 ? 22.931 1.272 -16.231 1.00 14.98 132 PHE B O 1
ATOM 2273 N N . GLU B 1 150 ? 23.688 2.868 -17.623 1.00 16.16 133 GLU B N 1
ATOM 2274 C CA . GLU B 1 150 ? 23.718 3.903 -16.596 1.00 16.80 133 GLU B CA 1
ATOM 2275 C C . GLU B 1 150 ? 22.286 4.227 -16.144 1.00 16.31 133 GLU B C 1
ATOM 2276 O O . GLU B 1 150 ? 21.992 4.323 -14.954 1.00 16.17 133 GLU B O 1
ATOM 2282 N N . GLU B 1 151 ? 21.385 4.359 -17.109 1.00 18.20 134 GLU B N 1
ATOM 2283 C CA . GLU B 1 151 ? 19.983 4.633 -16.831 1.00 18.50 134 GLU B CA 1
ATOM 2284 C C . GLU B 1 151 ? 19.384 3.517 -15.987 1.00 16.82 134 GLU B C 1
ATOM 2285 O O . GLU B 1 151 ? 18.715 3.777 -14.987 1.00 17.06 134 GLU B O 1
ATOM 2291 N N . VAL B 1 152 ? 19.643 2.279 -16.399 1.00 14.30 135 VAL B N 1
ATOM 2292 C CA . VAL B 1 152 ? 19.223 1.103 -15.664 1.00 16.47 135 VAL B CA 1
ATOM 2293 C C . VAL B 1 152 ? 19.731 1.127 -14.227 1.00 17.20 135 VAL B C 1
ATOM 2294 O O . VAL B 1 152 ? 18.951 0.918 -13.304 1.00 15.32 135 VAL B O 1
ATOM 2298 N N . CYS B 1 153 ? 21.020 1.399 -14.043 1.00 15.47 136 CYS B N 1
ATOM 2299 C CA . CYS B 1 153 ? 21.603 1.446 -12.705 1.00 14.03 136 CYS B CA 1
ATOM 2300 C C . CYS B 1 153 ? 20.861 2.434 -11.799 1.00 21.43 136 CYS B C 1
ATOM 2301 O O . CYS B 1 153 ? 20.485 2.083 -10.681 1.00 18.78 136 CYS B O 1
ATOM 2304 N N . GLN B 1 154 ? 20.635 3.656 -12.282 1.00 17.47 137 GLN B N 1
ATOM 2305 C CA . GLN B 1 154 ? 19.901 4.650 -11.494 1.00 21.75 137 GLN B CA 1
ATOM 2306 C C . GLN B 1 154 ? 18.497 4.155 -11.125 1.00 18.91 137 GLN B C 1
ATOM 2307 O O . GLN B 1 154 ? 18.050 4.317 -9.991 1.00 20.36 137 GLN B O 1
ATOM 2313 N N . LEU B 1 155 ? 17.803 3.557 -12.085 1.00 14.53 138 LEU B N 1
ATOM 2314 C CA . LEU B 1 155 ? 16.440 3.093 -11.856 1.00 14.33 138 LEU B CA 1
ATOM 2315 C C . LEU B 1 155 ? 16.437 1.935 -10.869 1.00 13.46 138 LEU B C 1
ATOM 2316 O O . LEU B 1 155 ? 15.568 1.856 -10.012 1.00 18.28 138 LEU B O 1
ATOM 2321 N N . ILE B 1 156 ? 17.418 1.045 -10.992 1.00 13.78 139 ILE B N 1
ATOM 2322 C CA . ILE B 1 156 ? 17.479 -0.121 -10.123 1.00 12.61 139 ILE B CA 1
ATOM 2323 C C . ILE B 1 156 ? 17.923 0.245 -8.709 1.00 13.21 139 ILE B C 1
ATOM 2324 O O . ILE B 1 156 ? 17.409 -0.325 -7.741 1.00 18.87 139 ILE B O 1
ATOM 2329 N N . LYS B 1 157 ? 18.865 1.174 -8.577 1.00 15.30 140 LYS B N 1
ATOM 2330 C CA . LYS B 1 157 ? 19.259 1.640 -7.245 1.00 18.03 140 LYS B CA 1
ATOM 2331 C C . LYS B 1 157 ? 18.058 2.178 -6.476 1.00 19.96 140 LYS B C 1
ATOM 2332 O O . LYS B 1 157 ? 17.785 1.739 -5.361 1.00 19.36 140 LYS B O 1
ATOM 2338 N N . THR B 1 158 ? 17.341 3.126 -7.063 1.00 16.26 141 THR B N 1
ATOM 2339 C CA . THR B 1 158 ? 16.205 3.719 -6.362 1.00 16.19 141 THR B CA 1
ATOM 2340 C C . THR B 1 158 ? 15.106 2.692 -6.093 1.00 24.74 141 THR B C 1
ATOM 2341 O O . THR B 1 158 ? 14.504 2.688 -5.017 1.00 22.35 141 THR B O 1
ATOM 2345 N N . GLY B 1 159 ? 14.884 1.789 -7.046 1.00 19.46 142 GLY B N 1
ATOM 2346 C CA . GLY B 1 159 ? 13.867 0.771 -6.885 1.00 16.08 142 GLY B CA 1
ATOM 2347 C C . GLY B 1 159 ? 14.205 -0.188 -5.756 1.00 18.80 142 GLY B C 1
ATOM 2348 O O . GLY B 1 159 ? 13.332 -0.558 -4.970 1.00 16.63 142 GLY B O 1
ATOM 2349 N N . CYS B 1 160 ? 15.472 -0.597 -5.671 1.00 15.06 143 CYS B N 1
ATOM 2350 C CA . CYS B 1 160 ? 15.877 -1.506 -4.609 1.00 15.53 143 CYS B CA 1
ATOM 2351 C C . CYS B 1 160 ? 15.783 -0.853 -3.231 1.00 21.53 143 CYS B C 1
ATOM 2352 O O . CYS B 1 160 ? 15.356 -1.491 -2.265 1.00 18.34 143 CYS B O 1
ATOM 2355 N N . GLU B 1 161 ? 16.164 0.419 -3.152 1.00 20.56 144 GLU B N 1
ATOM 2356 C CA . GLU B 1 161 ? 16.086 1.148 -1.889 1.00 19.15 144 GLU B CA 1
ATOM 2357 C C . GLU B 1 161 ? 14.647 1.152 -1.386 1.00 19.48 144 GLU B C 1
ATOM 2358 O O . GLU B 1 161 ? 14.394 0.890 -0.204 1.00 18.78 144 GLU B O 1
ATOM 2364 N N . GLN B 1 162 ? 13.716 1.477 -2.284 1.00 18.63 145 GLN B N 1
ATOM 2365 C CA . GLN B 1 162 ? 12.298 1.600 -1.934 1.00 17.93 145 GLN B CA 1
ATOM 2366 C C . GLN B 1 162 ? 11.643 0.246 -1.677 1.00 18.08 145 GLN B C 1
ATOM 2367 O O . GLN B 1 162 ? 10.737 0.129 -0.841 1.00 23.69 145 GLN B O 1
ATOM 2373 N N . LEU B 1 163 ? 12.104 -0.776 -2.389 1.00 16.29 146 LEU B N 1
ATOM 2374 C CA . LEU B 1 163 ? 11.599 -2.123 -2.180 1.00 16.26 146 LEU B CA 1
ATOM 2375 C C . LEU B 1 163 ? 12.020 -2.662 -0.814 1.00 19.29 146 LEU B C 1
ATOM 2376 O O . LEU B 1 163 ? 11.216 -3.261 -0.103 1.00 21.37 146 LEU B O 1
ATOM 2381 N N . LEU B 1 164 ? 13.285 -2.461 -0.466 1.00 17.23 147 LEU B N 1
ATOM 2382 C CA . LEU B 1 164 ? 13.800 -2.903 0.821 1.00 18.36 147 LEU B CA 1
ATOM 2383 C C . LEU B 1 164 ? 13.046 -2.228 1.960 1.00 19.58 147 LEU B C 1
ATOM 2384 O O . LEU B 1 164 ? 12.687 -2.868 2.940 1.00 20.59 147 LEU B O 1
ATOM 2389 N N . ALA B 1 165 ? 12.795 -0.936 1.818 1.00 19.73 148 ALA B N 1
ATOM 2390 C CA . ALA B 1 165 ? 12.069 -0.194 2.842 1.00 21.16 148 ALA B CA 1
ATOM 2391 C C . ALA B 1 165 ? 10.664 -0.748 3.011 1.00 21.42 148 ALA B C 1
ATOM 2392 O O . ALA B 1 165 ? 10.169 -0.879 4.128 1.00 26.56 148 ALA B O 1
ATOM 2394 N N . SER B 1 166 ? 10.022 -1.074 1.894 1.00 20.48 149 SER B N 1
ATOM 2395 C CA . SER B 1 166 ? 8.663 -1.600 1.916 1.00 21.89 149 SER B CA 1
ATOM 2396 C C . SER B 1 166 ? 8.604 -2.966 2.590 1.00 22.87 149 SER B C 1
ATOM 2397 O O . SER B 1 166 ? 7.674 -3.266 3.344 1.00 24.06 149 SER B O 1
ATOM 2400 N N . ILE B 1 167 ? 9.603 -3.793 2.313 1.00 20.60 150 ILE B N 1
ATOM 2401 C CA . ILE B 1 167 ? 9.690 -5.119 2.911 1.00 21.35 150 ILE B CA 1
ATOM 2402 C C . ILE B 1 167 ? 9.999 -4.977 4.394 1.00 24.34 150 ILE B C 1
ATOM 2403 O O . ILE B 1 167 ? 9.408 -5.662 5.227 1.00 25.38 150 ILE B O 1
ATOM 2408 N N . GLN B 1 168 ? 10.910 -4.064 4.721 1.00 23.33 151 GLN B N 1
ATOM 2409 C CA . GLN B 1 168 ? 11.308 -3.839 6.112 1.00 27.27 151 GLN B CA 1
ATOM 2410 C C . GLN B 1 168 ? 10.102 -3.454 6.944 1.00 25.87 151 GLN B C 1
ATOM 2411 O O . GLN B 1 168 ? 9.915 -3.958 8.049 1.00 27.47 151 GLN B O 1
ATOM 2417 N N . LYS B 1 169 ? 9.283 -2.564 6.393 1.00 33.71 152 LYS B N 1
ATOM 2418 C CA . LYS B 1 169 ? 8.068 -2.095 7.046 1.00 33.57 152 LYS B CA 1
ATOM 2419 C C . LYS B 1 169 ? 7.050 -3.220 7.241 1.00 34.71 152 LYS B C 1
ATOM 2420 O O . LYS B 1 169 ? 6.619 -3.500 8.367 1.00 35.88 152 LYS B O 1
ATOM 2423 N N . GLU B 1 170 ? 6.679 -3.857 6.133 1.00 34.86 153 GLU B N 1
ATOM 2424 C CA . GLU B 1 170 ? 5.645 -4.890 6.116 1.00 35.68 153 GLU B CA 1
ATOM 2425 C C . GLU B 1 170 ? 5.992 -6.129 6.950 1.00 41.86 153 GLU B C 1
ATOM 2426 O O . GLU B 1 170 ? 5.099 -6.790 7.476 1.00 39.63 153 GLU B O 1
ATOM 2432 N N . LYS B 1 171 ? 7.280 -6.438 7.082 1.00 43.38 154 LYS B N 1
ATOM 2433 C CA . LYS B 1 171 ? 7.674 -7.711 7.684 1.00 43.51 154 LYS B CA 1
ATOM 2434 C C . LYS B 1 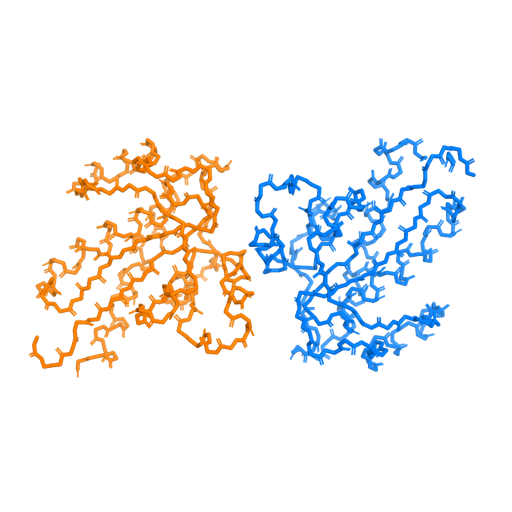171 ? 8.311 -7.669 9.077 1.00 46.18 154 LYS B C 1
ATOM 2435 O O . LYS B 1 171 ? 8.690 -8.720 9.606 1.00 42.54 154 LYS B O 1
ATOM 2441 N N . GLN B 1 172 ? 8.450 -6.484 9.671 1.00 50.65 155 GLN B N 1
ATOM 2442 C CA . GLN B 1 172 ? 8.996 -6.401 11.036 1.00 57.68 155 GLN B CA 1
ATOM 2443 C C . GLN B 1 172 ? 8.063 -5.626 11.971 1.00 61.21 155 GLN B C 1
ATOM 2444 O O . GLN B 1 172 ? 7.156 -6.199 12.557 1.00 66.34 155 GLN B O 1
#

Radius of gyration: 21.66 Å; Cα contacts (8 Å, |Δi|>4): 625; chains: 2; bounding box: 55×33×71 Å

Organism: Bacillus subtilis (strain 168) (NCBI:txid224308)

Solvent-accessible surface area: 15469 Å² total; per-residue (Å²): 72,67,91,180,63,101,86,10,20,0,0,0,0,2,32,14,5,13,4,3,0,5,0,0,13,2,5,1,86,40,29,3,41,156,129,63,5,108,45,15,13,135,10,45,7,0,0,6,4,32,131,31,98,40,70,69,6,60,66,12,0,32,114,10,0,141,130,57,68,20,82,42,137,68,18,110,7,71,80,8,53,92,105,10,3,86,86,31,70,28,0,0,0,0,21,10,59,4,5,0,3,0,70,39,36,3,66,217,67,106,34,83,39,8,90,54,0,8,68,35,24,96,101,70,126,94,30,54,0,35,24,3,113,153,77,58,59,29,93,62,0,2,123,31,0,75,61,0,0,82,80,0,4,49,44,0,32,177,118,82,148,60,84,251,74,106,79,29,5,0,0,0,0,2,18,13,4,13,5,4,0,4,0,0,10,1,4,1,99,30,42,4,50,157,132,51,20,119,53,104,12,113,16,44,6,0,0,11,10,30,167,32,93,41,68,73,7,59,74,16,0,37,84,20,0,138,205,78,66,18,83,39,138,71,22,105,9,74,80,10,51,115,104,8,13,117,83,25,69,18,0,0,0,0,22,13,49,2,5,2,2,0,83,31,43,17,41,55,152,138,32,97,44,5,87,56,0,7,79,40,22,93,108,40,110,80,46,52,0,32,24,3,114,162,78,56,63,27,104,58,0,4,118,28,0,76,48,0,0,84,78,0,7,52,42,3,44,106,109,106,171

Foldseek 3Di:
DPVPDDAAEEEEEEAFQAAQRLLLQQLLCVVCVVVVNNSHYHYAYAYQDDPFFFAHHDPLSVVLCVVVVTDRPPHGYHHDAQVVQVVHQAYEYQAPVRLVSVVVRPVPHDSPRYAYLQVLVVHDPVPHQDDCVPVVDNPVSNVSSNSSSVSVVVVCCVVVVD/DPDDAAEEEEEEAFQQAQRLLLQQLLCVVCVVVVCNVRYHYAYAYQDDPFFFAHHDPLSVVVCVVVVTDSPPHGYHHDALVNLVPHQAYEYQAPVRVVSNCVRPVVPPCPRYAYLCVLPPPDPDRHQDDCVPVVDRVSSNVSSNRSSVSVVVVCVVVPD

Sequence (321 aa):
GQGRGSMISVLFVCLGNICRSPMAEAIFRDLAAKKGLEGKIKADSAGIGGWHIGNPPHEGTQEILRREGISFDGMLARQVSEQDLDDFDYIIAMDAENIGSLRSMAGFKNTSHIKRLLDYVEDSDLADVPDPYYTGNFEEVCQLIKTGCEQLLASIQKEKQLGRGSMISVLFVCLGNICRSPMAEAIFRDLAAKKGLEGKIKADSAGIGGWHIGNPPHEGTQEILRREGISFDGMLARQVSEQDLDDFDYIIAMDAENIGSLRSMAGFKNTSSHIKRLLDYVEDSDLADVPDPYYTGNFEEVCQLIKTGCEQLLASIQKEKQ

CATH classification: 3.40.50.2300